Protein AF-A0A016W9B8-F1 (afdb_monomer_lite)

Foldseek 3Di:
DVVVVVVVVVVVVVVVVCVVVVVVVVVVVVVVVVVVVPDDDDDDDDDDDDDDDDDDDDDDDDDDDDDDDDDDDDDDDDDDDDCPDPVVVVVLVVLVVVLVVVLVVLVVVLVVLVVLLVVLVVVLVVLVVVLVVVCVVCVVPVPPCVVSVVSVVVSVVSVVVSVVSVVVSVVSVVVSVVSVPPPSPDDPPDCPPPDDDPDDDDDDDDDDDDDDDDDDDDDDDDDD

Radius of gyration: 35.25 Å; chains: 1; bounding box: 94×75×81 Å

Secondary structure (DSSP, 8-state):
-HHHHHHHHHHHHHHHHHHHHHHHHHHHHHHHHHHTTS-----------------------------------------------HHHHHHHHHHHHHHHHHHHHHHHHHHHHHHHHHHHHHHHHHHHHHHHHHHHHHTT-TT--HHHHHHHHHHHHHHHHHHHHHHHHHHHHHHHHHHHHS--S-----------PPP-------------------------

Organism: NCBI:txid53326

Sequence (224 aa):
MTTMQNDITTRLVTIEQTIPEMMAILKDIRTKMDEDKSSDSSSTKTDASVEKPIPTTKSAPDDQHVPEESGDRHDPVPERAGREGPKDKIVRTDLLREEIREDRRIRNAMAEVSKEITKIKHEIFSLSHKIEMERKKTAHRPHIHGRSDQLKEQKFGLLEREEHLKRKERDLKLELYEWTKKPTHRSGFSPSGSRHPPGSRNRSPGKHFRSPATEGREYRDRCQ

pLDDT: mean 71.92, std 22.04, range [34.56, 98.62]

Structure (mmCIF, N/CA/C/O backbone):
data_AF-A0A016W9B8-F1
#
_entry.id   AF-A0A016W9B8-F1
#
loop_
_atom_site.group_PDB
_atom_site.id
_atom_site.type_symbol
_atom_site.label_atom_id
_atom_site.label_alt_id
_atom_site.label_comp_id
_atom_site.label_asym_id
_atom_site.label_entity_id
_atom_site.label_seq_id
_atom_site.pdbx_PDB_ins_code
_atom_site.Cartn_x
_atom_site.Cartn_y
_atom_site.Cartn_z
_atom_site.occupancy
_atom_site.B_iso_or_equiv
_atom_site.auth_seq_id
_atom_site.auth_comp_id
_atom_site.auth_asym_id
_atom_site.auth_atom_id
_atom_site.pdbx_PDB_model_num
ATOM 1 N N . MET A 1 1 ? 20.153 35.925 26.172 1.00 58.22 1 MET A N 1
ATOM 2 C CA . MET A 1 1 ? 18.734 35.531 26.350 1.00 58.22 1 MET A CA 1
ATOM 3 C C . MET A 1 1 ? 17.774 36.245 25.392 1.00 58.22 1 MET A C 1
ATOM 5 O O . MET A 1 1 ? 16.690 35.730 25.177 1.00 58.22 1 MET A O 1
ATOM 9 N N . THR A 1 2 ? 18.152 37.367 24.772 1.00 70.12 2 THR A N 1
ATOM 10 C CA . THR A 1 2 ? 17.298 38.152 23.855 1.00 70.12 2 THR A CA 1
ATOM 11 C C . THR A 1 2 ? 17.083 37.520 22.472 1.00 70.12 2 THR A C 1
ATOM 13 O O . THR A 1 2 ? 16.054 37.747 21.850 1.00 70.12 2 THR A O 1
ATOM 16 N N . THR A 1 3 ? 18.004 36.679 21.997 1.00 76.88 3 THR A N 1
ATOM 17 C CA . THR A 1 3 ? 17.918 36.040 20.669 1.00 76.88 3 THR A CA 1
ATOM 18 C C . THR A 1 3 ? 16.765 35.040 20.561 1.00 76.88 3 THR A C 1
ATOM 20 O O . THR A 1 3 ? 16.026 35.052 19.587 1.00 76.88 3 THR A O 1
ATOM 23 N N . MET A 1 4 ? 16.539 34.241 21.606 1.00 74.62 4 MET A N 1
ATOM 24 C CA . MET A 1 4 ? 15.459 33.249 21.637 1.00 74.62 4 MET A CA 1
ATOM 25 C C . MET A 1 4 ? 14.067 33.896 21.674 1.00 74.62 4 MET A C 1
ATOM 27 O O . MET A 1 4 ? 13.133 33.387 21.064 1.00 74.62 4 MET A O 1
ATOM 31 N N . GLN A 1 5 ? 13.922 35.033 22.361 1.00 77.56 5 GLN A N 1
ATOM 32 C CA . GLN A 1 5 ? 12.660 35.779 22.385 1.00 77.56 5 GLN A CA 1
ATOM 33 C C . GLN A 1 5 ? 12.332 36.389 21.019 1.00 77.56 5 GLN A C 1
ATOM 35 O O . GLN A 1 5 ? 11.174 36.350 20.601 1.00 77.56 5 GLN A O 1
ATOM 40 N N . ASN A 1 6 ? 13.341 36.886 20.301 1.00 82.19 6 ASN A N 1
ATOM 41 C CA . ASN A 1 6 ? 13.158 37.410 18.950 1.00 82.19 6 ASN A CA 1
ATOM 42 C C . ASN A 1 6 ? 12.722 36.301 17.983 1.00 82.19 6 ASN A C 1
ATOM 44 O O . ASN A 1 6 ? 11.724 36.476 17.291 1.00 82.19 6 ASN A O 1
ATOM 48 N N . ASP A 1 7 ? 13.368 35.132 18.022 1.00 88.25 7 ASP A N 1
ATOM 49 C CA . ASP A 1 7 ? 12.996 33.988 17.179 1.00 88.25 7 ASP A CA 1
ATOM 50 C C . ASP A 1 7 ? 11.562 33.503 17.448 1.00 88.25 7 ASP A C 1
ATOM 52 O O . ASP A 1 7 ? 10.818 33.198 16.514 1.00 88.25 7 ASP A O 1
ATOM 56 N N . ILE A 1 8 ? 11.141 33.454 18.718 1.00 87.56 8 ILE A N 1
ATOM 57 C CA . ILE A 1 8 ? 9.765 33.084 19.087 1.00 87.56 8 ILE A CA 1
ATOM 58 C C . ILE A 1 8 ? 8.770 34.110 18.539 1.00 87.56 8 ILE A C 1
ATOM 60 O O . ILE A 1 8 ? 7.754 33.730 17.958 1.00 87.56 8 ILE A O 1
ATOM 64 N N . THR A 1 9 ? 9.072 35.399 18.682 1.00 87.62 9 THR A N 1
ATOM 65 C CA . THR A 1 9 ? 8.184 36.479 18.234 1.00 87.62 9 THR A CA 1
ATOM 66 C C . THR A 1 9 ? 8.048 36.481 16.713 1.00 87.62 9 THR A C 1
ATOM 68 O O . THR A 1 9 ? 6.936 36.543 16.197 1.00 87.62 9 THR A O 1
ATOM 71 N N . THR A 1 10 ? 9.154 36.320 15.981 1.00 89.69 10 THR A N 1
ATOM 72 C CA . THR A 1 10 ? 9.134 36.216 14.518 1.00 89.69 10 THR A CA 1
ATOM 73 C C . THR A 1 10 ? 8.305 35.020 14.058 1.00 89.69 10 THR A C 1
ATOM 75 O O . THR A 1 10 ? 7.459 35.173 13.182 1.00 89.69 10 THR A O 1
ATOM 78 N N . ARG A 1 11 ? 8.470 33.847 14.686 1.00 91.38 11 ARG A N 1
ATOM 79 C CA . ARG A 1 11 ? 7.680 32.654 14.343 1.00 91.38 11 ARG A CA 1
ATOM 80 C C . ARG A 1 11 ? 6.188 32.840 14.610 1.00 91.38 11 ARG A C 1
ATOM 82 O O . ARG A 1 11 ? 5.389 32.376 13.803 1.00 91.38 11 ARG A O 1
ATOM 89 N N . LEU A 1 12 ? 5.810 33.512 15.698 1.00 90.69 12 LEU A N 1
ATOM 90 C CA . LEU A 1 12 ? 4.404 33.804 15.997 1.00 90.69 12 LEU A CA 1
ATOM 91 C C . LEU A 1 12 ? 3.787 34.737 14.952 1.00 90.69 12 LEU A C 1
ATOM 93 O O . LEU A 1 12 ? 2.726 34.421 14.425 1.00 90.69 12 LEU A O 1
ATOM 97 N N . VAL A 1 13 ? 4.488 35.806 14.568 1.00 91.94 13 VAL A N 1
ATOM 98 C CA . VAL A 1 13 ? 4.024 36.726 13.516 1.00 91.94 13 VAL A CA 1
ATOM 99 C C . VAL A 1 13 ? 3.862 36.003 12.174 1.00 91.94 13 VAL A C 1
ATOM 101 O O . VAL A 1 13 ? 2.871 36.203 11.478 1.00 91.94 13 VAL A O 1
ATOM 104 N N . THR A 1 14 ? 4.790 35.111 11.813 1.00 91.44 14 THR A N 1
ATOM 105 C CA . THR A 1 14 ? 4.669 34.303 10.587 1.00 91.44 14 THR A CA 1
ATOM 106 C C . THR A 1 14 ? 3.469 33.351 10.635 1.00 91.44 14 THR A C 1
ATOM 108 O O . THR A 1 14 ? 2.776 33.172 9.635 1.00 91.44 14 THR A O 1
ATOM 111 N N . ILE A 1 15 ? 3.181 32.751 11.793 1.00 90.12 15 ILE A N 1
ATOM 112 C CA . ILE A 1 15 ? 1.996 31.899 11.966 1.00 90.12 15 ILE A CA 1
ATOM 113 C C . ILE A 1 15 ? 0.714 32.733 11.824 1.00 90.12 15 ILE A C 1
ATOM 115 O O . ILE A 1 15 ? -0.192 32.343 11.094 1.00 90.12 15 ILE A O 1
ATOM 119 N N . GLU A 1 16 ? 0.650 33.911 12.444 1.00 89.88 16 GLU A N 1
ATOM 120 C CA . GLU A 1 16 ? -0.506 34.810 12.332 1.00 89.88 16 GLU A CA 1
ATOM 121 C C . GLU A 1 16 ? -0.759 35.271 10.890 1.00 89.88 16 GLU A C 1
ATOM 123 O O . GLU A 1 16 ? -1.912 35.385 10.478 1.00 89.88 16 GLU A O 1
ATOM 128 N N . GLN A 1 17 ? 0.297 35.470 10.097 1.00 91.00 17 GLN A N 1
ATOM 129 C CA . GLN A 1 17 ? 0.189 35.845 8.682 1.00 91.00 17 GLN A CA 1
ATOM 130 C C . GLN A 1 17 ? -0.237 34.687 7.768 1.00 91.00 17 GLN A C 1
ATOM 132 O O . GLN A 1 17 ? -0.901 34.925 6.762 1.00 91.00 17 GLN A O 1
ATOM 137 N N . THR A 1 18 ? 0.095 33.440 8.113 1.00 93.06 18 THR A N 1
ATOM 138 C CA . THR A 1 18 ? -0.223 32.259 7.283 1.00 93.06 18 THR A CA 1
ATOM 139 C C . THR A 1 18 ? -1.631 31.707 7.526 1.00 93.06 18 THR A C 1
ATOM 141 O O . THR A 1 18 ? -2.215 31.085 6.636 1.00 93.06 18 THR A O 1
ATOM 144 N N . ILE A 1 19 ? -2.234 31.974 8.691 1.00 93.12 19 ILE A N 1
ATOM 145 C CA . ILE A 1 19 ? -3.606 31.542 9.012 1.00 93.12 19 ILE A CA 1
ATOM 146 C C . ILE A 1 19 ? -4.653 32.087 8.011 1.00 93.12 19 ILE A C 1
ATOM 148 O O . ILE A 1 19 ? -5.461 31.290 7.524 1.00 93.12 19 ILE A O 1
ATOM 152 N N . PRO A 1 20 ? -4.672 33.386 7.647 1.00 93.75 20 PRO A N 1
ATOM 153 C CA . PRO A 1 20 ? -5.607 33.914 6.651 1.00 93.75 20 PRO A CA 1
ATOM 154 C C . PRO A 1 20 ? -5.485 33.250 5.275 1.00 93.75 20 PRO A C 1
ATOM 156 O O . PRO A 1 20 ? -6.504 32.964 4.645 1.00 93.75 20 PRO A O 1
ATOM 159 N N . GLU A 1 21 ? -4.260 32.961 4.826 1.00 92.12 21 GLU A N 1
ATOM 160 C CA . GLU A 1 21 ? -4.007 32.284 3.548 1.00 92.12 21 GLU A CA 1
ATOM 161 C C . GLU A 1 21 ? -4.571 30.860 3.557 1.00 92.12 21 GLU A C 1
ATOM 163 O O . GLU A 1 21 ? -5.299 30.466 2.644 1.00 92.12 21 GLU A O 1
ATOM 168 N N . MET A 1 22 ? -4.327 30.109 4.637 1.00 90.94 22 MET A N 1
ATOM 169 C CA . MET A 1 22 ? -4.902 28.774 4.817 1.00 90.94 22 MET A CA 1
ATOM 170 C C . MET A 1 22 ? -6.435 28.807 4.831 1.00 90.94 22 MET A C 1
ATOM 172 O O . MET A 1 22 ? -7.078 27.965 4.204 1.00 90.94 22 MET A O 1
ATOM 176 N N . MET A 1 23 ? -7.036 29.794 5.500 1.00 94.38 23 MET A N 1
ATOM 177 C CA . MET A 1 23 ? -8.493 29.955 5.539 1.00 94.38 23 MET A CA 1
ATOM 178 C C . MET A 1 23 ? -9.083 30.279 4.160 1.00 94.38 23 MET A C 1
ATOM 180 O O . MET A 1 23 ? -10.164 29.784 3.832 1.00 94.38 23 MET A O 1
ATOM 184 N N . ALA A 1 24 ? -8.382 31.060 3.334 1.00 93.75 24 ALA A N 1
ATOM 185 C CA . ALA A 1 24 ? -8.794 31.343 1.961 1.00 93.75 24 ALA A CA 1
ATOM 186 C C . ALA A 1 24 ? -8.763 30.080 1.082 1.00 93.75 24 ALA A C 1
ATOM 188 O O . ALA A 1 24 ? -9.734 29.807 0.376 1.00 93.75 24 ALA A O 1
ATOM 189 N N . ILE A 1 25 ? -7.705 29.268 1.189 1.00 95.00 25 ILE A N 1
ATOM 190 C CA . ILE A 1 25 ? -7.581 27.991 0.465 1.00 95.00 25 ILE A CA 1
ATOM 191 C C . ILE A 1 25 ? -8.700 27.024 0.870 1.00 95.00 25 ILE A C 1
ATOM 193 O O . ILE A 1 25 ? -9.352 26.430 0.013 1.00 95.00 25 ILE A O 1
ATOM 197 N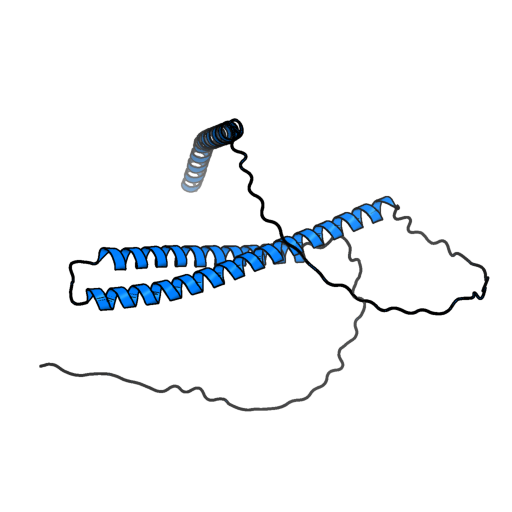 N . LEU A 1 26 ? -8.974 26.887 2.171 1.00 93.75 26 LEU A N 1
ATOM 198 C CA . LEU A 1 26 ? -10.052 26.022 2.663 1.00 93.75 26 LEU A CA 1
ATOM 199 C C . LEU A 1 26 ? -11.432 26.473 2.168 1.00 93.75 26 LEU A C 1
ATOM 201 O O . LEU A 1 26 ? -12.291 25.636 1.883 1.00 93.75 26 LEU A O 1
ATOM 205 N N . LYS A 1 27 ? -11.648 27.787 2.040 1.00 94.06 27 LYS A N 1
ATOM 206 C CA . LYS A 1 27 ? -12.885 28.342 1.486 1.00 94.06 27 LYS A CA 1
ATOM 207 C C . LYS A 1 27 ? -13.039 28.011 -0.003 1.00 94.06 27 LYS A C 1
ATOM 209 O O . LYS A 1 27 ? -14.131 27.613 -0.391 1.00 94.06 27 LYS A O 1
ATOM 214 N N . ASP A 1 28 ? -11.967 28.109 -0.790 1.00 93.25 28 ASP A N 1
ATOM 215 C CA . ASP A 1 28 ? -11.958 27.771 -2.225 1.00 93.25 28 ASP A CA 1
ATOM 216 C C . ASP A 1 28 ? -12.190 26.270 -2.484 1.00 93.25 28 ASP A C 1
ATOM 218 O O . ASP A 1 28 ? -12.949 25.878 -3.370 1.00 93.25 28 ASP A O 1
ATOM 222 N N . ILE A 1 29 ? -11.596 25.400 -1.659 1.00 93.25 29 ILE A N 1
ATOM 223 C CA . ILE A 1 29 ? -11.846 23.951 -1.733 1.00 93.25 29 ILE A CA 1
ATOM 224 C C . ILE A 1 29 ? -13.323 23.653 -1.456 1.00 93.25 29 ILE A C 1
ATOM 226 O O . ILE A 1 29 ? -13.943 22.866 -2.170 1.00 93.25 29 ILE A O 1
ATOM 230 N N . ARG A 1 30 ? -13.905 24.296 -0.437 1.00 91.00 30 ARG A N 1
ATOM 231 C CA . ARG A 1 30 ? -15.312 24.097 -0.081 1.00 91.00 30 ARG A CA 1
ATOM 232 C C . ARG A 1 30 ? -16.253 24.525 -1.205 1.00 91.00 30 ARG A C 1
ATOM 234 O O . ARG A 1 30 ? -17.185 23.788 -1.499 1.00 91.00 30 ARG A O 1
ATOM 241 N N . THR A 1 31 ? -16.003 25.668 -1.843 1.00 89.69 31 THR A N 1
ATOM 242 C CA . THR A 1 31 ? -16.841 26.137 -2.957 1.00 89.69 31 THR A CA 1
ATOM 243 C C . THR A 1 31 ? -16.783 25.187 -4.150 1.00 89.69 31 THR A C 1
ATOM 245 O O . THR A 1 31 ? -17.830 24.842 -4.684 1.00 89.69 31 THR A O 1
ATOM 248 N N . LYS A 1 32 ? -15.601 24.661 -4.494 1.00 87.75 32 LYS A N 1
ATOM 249 C CA . LYS A 1 32 ? -15.456 23.660 -5.568 1.00 87.75 32 LYS A CA 1
ATOM 250 C C . LYS A 1 32 ? -16.209 22.361 -5.268 1.00 87.75 32 LYS A C 1
ATOM 252 O O . LYS A 1 32 ? -16.872 21.810 -6.137 1.00 87.75 32 LYS A O 1
ATOM 257 N N . MET A 1 33 ? -16.174 21.901 -4.015 1.00 83.81 33 MET A N 1
ATOM 258 C CA . MET A 1 33 ? -16.919 20.707 -3.596 1.00 83.81 33 MET A CA 1
ATOM 259 C C . MET A 1 33 ? -18.445 20.879 -3.633 1.00 83.81 33 MET A C 1
ATOM 261 O O . MET A 1 33 ? -19.161 19.884 -3.762 1.00 83.81 33 MET A O 1
ATOM 265 N N . ASP A 1 34 ? -18.948 22.103 -3.463 1.00 78.56 34 ASP A N 1
ATOM 266 C CA . ASP A 1 34 ? -20.381 22.398 -3.539 1.00 78.56 34 ASP A CA 1
ATOM 267 C C . ASP A 1 34 ? -20.847 22.570 -5.002 1.00 78.56 34 ASP A C 1
ATOM 269 O O . ASP A 1 34 ? -21.971 22.189 -5.330 1.00 78.56 34 ASP A O 1
ATOM 273 N N . GLU A 1 35 ? -19.977 23.044 -5.903 1.00 74.50 35 GLU A N 1
ATOM 274 C CA . GLU A 1 35 ? -20.244 23.126 -7.350 1.00 74.50 35 GLU A CA 1
ATOM 275 C C . GLU A 1 35 ? -20.382 21.736 -7.998 1.00 74.50 35 GLU A C 1
ATOM 277 O O . GLU A 1 35 ? -21.348 21.495 -8.733 1.00 74.50 35 GLU A O 1
ATOM 282 N N . ASP A 1 36 ? -19.509 20.788 -7.637 1.00 65.75 36 ASP A N 1
ATOM 283 C CA . ASP A 1 36 ? -19.516 19.409 -8.156 1.00 65.75 36 ASP A CA 1
ATOM 284 C C . ASP A 1 36 ? -20.762 18.599 -7.743 1.00 65.75 36 ASP A C 1
ATOM 286 O O . ASP A 1 36 ? -21.095 17.594 -8.370 1.00 65.75 36 ASP A O 1
ATOM 290 N N . LYS A 1 37 ? -21.496 19.036 -6.709 1.00 62.09 37 LYS A N 1
ATOM 291 C CA . LYS A 1 37 ? -22.747 18.394 -6.264 1.00 62.09 37 LYS A CA 1
ATOM 292 C C . LYS A 1 37 ? -23.999 18.895 -6.989 1.00 62.09 37 LYS A C 1
ATOM 294 O O . LYS A 1 37 ? -25.067 18.328 -6.771 1.00 62.09 37 LYS A O 1
ATOM 299 N N . SER A 1 38 ? -23.902 19.937 -7.822 1.00 53.97 38 SER A N 1
ATOM 300 C CA . SER A 1 38 ? -25.066 20.513 -8.521 1.00 53.97 38 SER A CA 1
ATOM 301 C C . SER A 1 38 ? -25.240 20.053 -9.977 1.00 53.97 38 SER A C 1
ATOM 303 O O . SER A 1 38 ? -26.241 20.396 -10.602 1.00 53.97 38 SER A O 1
ATOM 305 N N . SER A 1 39 ? -24.325 19.235 -10.515 1.00 53.91 39 SER A N 1
ATOM 306 C CA . SER A 1 39 ? -24.444 18.635 -11.856 1.00 53.91 39 SER A CA 1
ATOM 307 C C . SER A 1 39 ? -24.769 17.142 -11.794 1.00 53.91 39 SER A C 1
ATOM 309 O O . SER A 1 39 ? -23.951 16.299 -12.151 1.00 53.91 39 SER A O 1
ATOM 311 N N . ASP A 1 40 ? -25.994 16.814 -11.378 1.00 49.47 40 ASP A N 1
ATOM 312 C CA . ASP A 1 40 ? -26.596 15.503 -11.638 1.00 49.47 40 ASP A CA 1
ATOM 313 C C . ASP A 1 40 ? -27.498 15.629 -12.876 1.00 49.47 40 ASP A C 1
ATOM 315 O O . ASP A 1 40 ? -28.568 16.241 -12.847 1.00 49.47 40 ASP A O 1
ATOM 319 N N . SER A 1 41 ? -27.035 15.123 -14.019 1.00 43.88 41 SER A N 1
ATOM 320 C CA . SER A 1 41 ? -27.809 15.079 -15.264 1.00 43.88 41 SER A CA 1
ATOM 321 C C . SER A 1 41 ? -27.434 13.869 -16.117 1.00 43.88 41 SER A C 1
ATOM 323 O O . SER A 1 41 ? -26.547 13.917 -16.961 1.00 43.88 41 SER A O 1
ATOM 325 N N . SER A 1 42 ? -28.243 12.823 -15.956 1.00 43.78 42 SER A N 1
ATOM 326 C CA . SER A 1 42 ? -28.585 11.809 -16.960 1.00 43.78 42 SER A CA 1
ATOM 327 C C . SER A 1 42 ? -27.520 10.781 -17.371 1.00 43.78 42 SER A C 1
ATOM 329 O O . SER A 1 42 ? -26.529 11.081 -18.025 1.00 43.78 42 SER A O 1
ATOM 331 N N . SER A 1 43 ? -27.822 9.508 -17.101 1.00 39.84 43 SER A N 1
ATOM 332 C CA . SER A 1 43 ? -27.943 8.476 -18.144 1.00 39.84 43 SER A CA 1
ATOM 333 C C . SER A 1 43 ? -28.254 7.125 -17.495 1.00 39.84 43 SER A C 1
ATOM 335 O O . SER A 1 43 ? -27.364 6.359 -17.126 1.00 39.84 43 SER A O 1
ATOM 337 N N . THR A 1 44 ? -29.541 6.808 -17.398 1.00 42.97 44 THR A N 1
ATOM 338 C CA . THR A 1 44 ? -30.043 5.450 -17.196 1.00 42.97 44 THR A CA 1
ATOM 339 C C . THR A 1 44 ? -29.907 4.663 -18.501 1.00 42.97 44 THR A C 1
ATOM 341 O O . THR A 1 44 ? -30.512 5.019 -19.509 1.00 42.97 44 THR A O 1
ATOM 344 N N . LYS A 1 45 ? -29.154 3.557 -18.491 1.00 43.28 45 LYS A N 1
ATOM 345 C CA . LYS A 1 45 ? -29.335 2.471 -19.463 1.00 43.28 45 LYS A CA 1
ATOM 346 C C . LYS A 1 45 ? -29.251 1.108 -18.782 1.00 43.28 45 LYS A C 1
ATOM 348 O O . LYS A 1 45 ? -28.246 0.728 -18.196 1.00 43.28 45 LYS A O 1
ATOM 353 N N . THR A 1 46 ? -30.389 0.441 -18.882 1.00 41.34 46 THR A N 1
ATOM 354 C CA . THR A 1 46 ? -30.713 -0.969 -18.693 1.00 41.34 46 THR A CA 1
ATOM 355 C C . THR A 1 46 ? -29.856 -1.895 -19.554 1.00 41.34 46 THR A C 1
ATOM 357 O O . THR A 1 46 ? -29.659 -1.583 -20.725 1.00 41.34 46 THR A O 1
ATOM 360 N N . ASP A 1 47 ? -29.503 -3.077 -19.040 1.00 37.78 47 ASP A N 1
ATOM 361 C CA . ASP A 1 47 ? -29.777 -4.314 -19.781 1.00 37.78 47 ASP A CA 1
ATOM 362 C C . ASP A 1 47 ? -29.869 -5.536 -18.853 1.00 37.78 47 ASP A C 1
ATOM 364 O O . ASP A 1 47 ? -29.201 -5.617 -17.820 1.00 37.78 47 ASP A O 1
ATOM 368 N N . ALA A 1 48 ? -30.758 -6.453 -19.217 1.00 42.66 48 ALA A N 1
ATOM 369 C CA . ALA A 1 48 ? -31.150 -7.643 -18.480 1.00 42.66 48 ALA A CA 1
ATOM 370 C C . ALA A 1 48 ? -30.455 -8.889 -19.048 1.00 42.66 48 ALA A C 1
ATOM 372 O O . ALA A 1 48 ? -30.256 -8.992 -20.252 1.00 42.66 48 ALA A O 1
ATOM 373 N N . SER A 1 49 ? -30.182 -9.895 -18.210 1.00 41.91 49 SER A N 1
ATOM 374 C CA . SER A 1 49 ? -30.107 -11.278 -18.696 1.00 41.91 49 SER A CA 1
ATOM 375 C C . SER A 1 49 ? -30.519 -12.277 -17.619 1.00 41.91 49 SER A C 1
ATOM 377 O O . SER A 1 49 ? -30.032 -12.266 -16.489 1.00 41.91 49 SER A O 1
ATOM 379 N N . VAL A 1 50 ? -31.468 -13.113 -18.021 1.00 43.00 50 VAL A N 1
ATOM 380 C CA . VAL A 1 50 ? -32.191 -14.162 -17.301 1.00 43.00 50 VAL A CA 1
ATOM 381 C C . VAL A 1 50 ? -31.423 -15.486 -17.433 1.00 43.00 50 VAL A C 1
ATOM 383 O O . VAL A 1 50 ? -30.901 -15.754 -18.505 1.00 43.00 50 VAL A O 1
ATOM 386 N N . GLU A 1 51 ? -31.338 -16.294 -16.367 1.00 34.56 51 GLU A N 1
ATOM 387 C CA . GLU A 1 51 ? -31.821 -17.695 -16.314 1.00 34.56 51 GLU A CA 1
ATOM 388 C C . GLU A 1 51 ? -31.384 -18.429 -15.025 1.00 34.56 51 GLU A C 1
ATOM 390 O O . GLU A 1 51 ? -30.226 -18.452 -14.614 1.00 34.56 51 GLU A O 1
ATOM 395 N N . LYS A 1 52 ? -32.392 -19.019 -14.376 1.00 47.47 52 LYS A N 1
ATOM 396 C CA . LYS A 1 52 ? -32.387 -20.028 -13.295 1.00 47.47 52 LYS A CA 1
ATOM 397 C C . LYS A 1 52 ? -32.432 -21.424 -13.973 1.00 47.47 52 LYS A C 1
ATOM 399 O O . LYS A 1 52 ? -32.855 -21.445 -15.127 1.00 47.47 52 LYS A O 1
ATOM 404 N N . PRO A 1 53 ? -32.143 -22.584 -13.323 1.00 46.19 53 PRO A N 1
ATOM 405 C CA . PRO A 1 53 ? -32.914 -23.032 -12.152 1.00 46.19 53 PRO A CA 1
ATOM 406 C C . PRO A 1 53 ? -32.220 -23.953 -11.118 1.00 46.19 53 PRO A C 1
ATOM 408 O O . PRO A 1 53 ? -31.128 -24.479 -11.291 1.00 46.19 53 PRO A O 1
ATOM 411 N N . ILE A 1 54 ? -32.951 -24.117 -10.011 1.00 45.22 54 ILE A N 1
ATOM 412 C CA . ILE A 1 54 ? -32.765 -25.024 -8.863 1.00 45.22 54 ILE A CA 1
ATOM 413 C C . ILE A 1 54 ? -33.237 -26.446 -9.242 1.00 45.22 54 ILE A C 1
ATOM 415 O O . ILE A 1 54 ? -34.102 -26.572 -10.112 1.00 45.22 54 ILE A O 1
ATOM 419 N N . PRO A 1 55 ? -32.809 -27.497 -8.513 1.00 48.00 55 PRO A N 1
ATOM 420 C CA . PRO A 1 55 ? -33.829 -28.379 -7.940 1.00 48.00 55 PRO A CA 1
ATOM 421 C C . PRO A 1 55 ? -33.623 -28.745 -6.456 1.00 48.00 55 PRO A C 1
ATOM 423 O O . PRO A 1 55 ? -32.520 -28.894 -5.937 1.00 48.00 55 PRO A O 1
ATOM 426 N N . THR A 1 56 ? -34.781 -28.861 -5.813 1.00 40.53 56 THR A N 1
ATOM 427 C CA . THR A 1 56 ? -35.152 -29.202 -4.433 1.00 40.53 56 THR A CA 1
ATOM 428 C C . THR A 1 56 ? -35.094 -30.714 -4.172 1.00 40.53 56 THR A C 1
ATOM 430 O O . THR A 1 56 ? -35.432 -31.446 -5.089 1.00 40.53 56 THR A O 1
ATOM 433 N N . THR A 1 57 ? -34.841 -31.166 -2.928 1.00 35.53 57 THR A N 1
ATOM 434 C CA . THR A 1 57 ? -35.625 -32.210 -2.192 1.00 35.53 57 THR A CA 1
ATOM 435 C C . THR A 1 57 ? -34.994 -32.504 -0.816 1.00 35.53 57 THR A C 1
ATOM 437 O O . THR A 1 57 ? -33.808 -32.789 -0.750 1.00 35.53 57 THR A O 1
ATOM 440 N N . LYS A 1 58 ? -35.685 -32.202 0.300 1.00 41.34 58 LYS A N 1
ATOM 441 C CA . LYS A 1 58 ? -36.560 -33.059 1.151 1.00 41.34 58 LYS A CA 1
ATOM 442 C C . LYS A 1 58 ? -35.808 -33.987 2.125 1.00 41.34 58 LYS A C 1
ATOM 444 O O . LYS A 1 58 ? -35.218 -34.949 1.662 1.00 41.34 58 LYS A O 1
ATOM 449 N N . SER A 1 59 ? -35.985 -33.765 3.438 1.00 34.88 59 SER A N 1
ATOM 450 C CA . SER A 1 59 ? -36.652 -34.710 4.371 1.00 34.88 59 SER A CA 1
ATOM 451 C C . SER A 1 59 ? -36.495 -34.293 5.850 1.00 34.88 59 SER A C 1
ATOM 453 O O . SER A 1 59 ? -35.378 -34.252 6.359 1.00 34.88 59 SER A O 1
ATOM 455 N N . ALA A 1 60 ? -37.621 -34.037 6.526 1.00 42.69 60 ALA A N 1
ATOM 456 C CA . ALA A 1 60 ? -37.833 -34.282 7.965 1.00 42.69 60 ALA A CA 1
ATOM 457 C C . ALA A 1 60 ? -38.485 -35.680 8.132 1.00 42.69 60 ALA A C 1
ATOM 459 O O . ALA A 1 60 ? -38.931 -36.225 7.113 1.00 42.69 60 ALA A O 1
ATOM 460 N N . PRO A 1 61 ? -38.482 -36.294 9.334 1.00 52.06 61 PRO A N 1
ATOM 461 C CA . PRO A 1 61 ? -39.606 -36.189 10.299 1.00 52.06 61 PRO A CA 1
ATOM 462 C C . PRO A 1 61 ? -39.130 -36.008 11.769 1.00 52.06 61 PRO A C 1
ATOM 464 O O . PRO A 1 61 ? -38.003 -36.366 12.092 1.00 52.06 61 PRO A O 1
ATOM 467 N N . ASP A 1 62 ? -39.815 -35.209 12.598 1.00 40.12 62 ASP A N 1
ATOM 468 C CA . ASP A 1 62 ? -40.882 -35.567 13.572 1.00 40.12 62 ASP A CA 1
ATOM 469 C C . ASP A 1 62 ? -40.429 -36.509 14.710 1.00 40.12 62 ASP A C 1
ATOM 471 O O . ASP A 1 62 ? -39.981 -37.621 14.440 1.00 40.12 62 ASP A O 1
ATOM 475 N N . ASP A 1 63 ? -40.554 -36.085 15.982 1.00 38.78 63 ASP A N 1
ATOM 476 C CA . ASP A 1 63 ? -41.691 -36.465 16.854 1.00 38.78 63 ASP A CA 1
ATOM 477 C C . ASP A 1 63 ? -41.439 -36.210 18.384 1.00 38.78 63 ASP A C 1
ATOM 479 O O . ASP A 1 63 ? -40.333 -36.392 18.891 1.00 38.78 63 ASP A O 1
ATOM 483 N N . GLN A 1 64 ? -42.526 -35.866 19.102 1.00 40.50 64 GLN A N 1
ATOM 484 C CA . GLN A 1 64 ? -42.837 -36.042 20.554 1.00 40.50 64 GLN A CA 1
ATOM 485 C C . GLN A 1 64 ? -42.515 -34.976 21.645 1.00 40.50 64 GLN A C 1
ATOM 487 O O . GLN A 1 64 ? -41.475 -34.963 22.294 1.00 40.50 64 GLN A O 1
ATOM 492 N N . HIS A 1 65 ? -43.515 -34.110 21.875 1.00 35.69 65 HIS A N 1
ATOM 493 C CA . HIS A 1 65 ? -44.368 -33.924 23.080 1.00 35.69 65 HIS A CA 1
ATOM 494 C C . HIS A 1 65 ? -43.843 -34.028 24.555 1.00 35.69 65 HIS A C 1
ATOM 496 O O . HIS A 1 65 ? -43.417 -35.078 25.021 1.00 35.69 65 HIS A O 1
ATOM 502 N N . VAL A 1 66 ? -44.060 -32.906 25.277 1.00 43.84 66 VAL A N 1
ATOM 503 C CA . VAL A 1 66 ? -44.213 -32.525 26.728 1.00 43.84 66 VAL A CA 1
ATOM 504 C C . VAL A 1 66 ? -44.849 -33.576 27.695 1.00 43.84 66 VAL A C 1
ATOM 506 O O . VAL A 1 66 ? -45.540 -34.451 27.168 1.00 43.84 66 VAL A O 1
ATOM 509 N N . PRO A 1 67 ? -44.762 -33.491 29.066 1.00 50.97 67 PRO A N 1
ATOM 510 C CA . PRO A 1 67 ? -45.219 -32.353 29.910 1.00 50.97 67 PRO A CA 1
ATOM 511 C C . PRO A 1 67 ? -44.450 -32.030 31.230 1.00 50.97 67 PRO A C 1
ATOM 513 O O . PRO A 1 67 ? -43.460 -32.654 31.593 1.00 50.97 67 PRO A O 1
ATOM 516 N N . GLU A 1 68 ? -44.963 -30.980 31.884 1.00 47.31 68 GLU A N 1
ATOM 517 C CA . GLU A 1 68 ? -44.614 -30.257 33.121 1.00 47.31 68 GLU A CA 1
ATOM 518 C C . GLU A 1 68 ? -44.365 -31.082 34.399 1.00 47.31 68 GLU A C 1
ATOM 520 O O . GLU A 1 68 ? -45.030 -32.086 34.641 1.00 47.31 68 GLU A O 1
ATOM 525 N N . GLU A 1 69 ? -43.550 -30.534 35.314 1.00 41.44 69 GLU A N 1
ATOM 526 C CA . GLU A 1 69 ? -43.758 -30.732 36.755 1.00 41.44 69 GLU A CA 1
ATOM 527 C C . GLU A 1 69 ? -43.461 -29.444 37.546 1.00 41.44 69 GLU A C 1
ATOM 529 O O . GLU A 1 69 ? -42.404 -28.820 37.449 1.00 41.44 69 GLU A O 1
ATOM 534 N N . SER A 1 70 ? -44.475 -29.043 38.305 1.00 44.97 70 SER A N 1
ATOM 535 C CA . SER A 1 70 ? -44.576 -27.920 39.229 1.00 44.97 70 SER A CA 1
ATOM 536 C C . SER A 1 70 ? -43.705 -28.080 40.479 1.00 44.97 70 SER A C 1
ATOM 538 O O . SER A 1 70 ? -43.714 -29.133 41.111 1.00 44.97 70 SER A O 1
ATOM 540 N N . GLY A 1 71 ? -43.067 -26.994 40.918 1.00 38.31 71 GLY A N 1
ATOM 541 C CA . GLY A 1 71 ? -42.346 -26.927 42.190 1.00 38.31 71 GLY A CA 1
ATOM 542 C C . GLY A 1 71 ? -42.368 -25.523 42.782 1.00 38.31 71 GLY A C 1
ATOM 543 O O . GLY A 1 71 ? -41.376 -24.804 42.724 1.00 38.31 71 GLY A O 1
ATOM 544 N N . ASP A 1 72 ? -43.522 -25.146 43.324 1.00 45.94 72 ASP A N 1
ATOM 545 C CA . ASP A 1 72 ? -43.728 -23.989 44.196 1.00 45.94 72 ASP A CA 1
ATOM 546 C C . ASP A 1 72 ? -42.875 -24.115 45.473 1.00 45.94 72 ASP A C 1
ATOM 548 O O . ASP A 1 72 ? -42.898 -25.169 46.117 1.00 45.94 72 ASP A O 1
ATOM 552 N N . ARG A 1 73 ? -42.119 -23.062 45.824 1.00 45.97 73 ARG A N 1
ATOM 553 C CA . ARG A 1 73 ? -41.608 -22.778 47.181 1.00 45.97 73 ARG A CA 1
ATOM 554 C C . ARG A 1 73 ? -40.925 -21.406 47.244 1.00 45.97 73 ARG A C 1
ATOM 556 O O . ARG A 1 73 ? -39.749 -21.261 46.934 1.00 45.97 73 ARG A O 1
ATOM 563 N N . HIS A 1 74 ? -41.725 -20.433 47.674 1.00 41.03 74 HIS A N 1
ATOM 564 C CA . HIS A 1 74 ? -41.420 -19.299 48.556 1.00 41.03 74 HIS A CA 1
ATOM 565 C C . HIS A 1 74 ? -39.989 -18.720 48.609 1.00 41.03 74 HIS A C 1
ATOM 567 O O . HIS A 1 74 ? -39.052 -19.333 49.122 1.00 41.03 74 HIS A O 1
ATOM 573 N N . ASP A 1 75 ? -39.921 -17.437 48.238 1.00 40.47 75 ASP A N 1
ATOM 574 C CA . ASP A 1 75 ? -38.959 -16.427 48.699 1.00 40.47 75 ASP A CA 1
ATOM 575 C C . ASP A 1 75 ? -38.669 -16.505 50.216 1.00 40.47 75 ASP A C 1
ATOM 577 O O . ASP A 1 75 ? -39.546 -16.837 51.021 1.00 40.47 75 ASP A O 1
ATOM 581 N N . PRO A 1 76 ? -37.470 -16.063 50.635 1.00 50.12 76 PRO A N 1
ATOM 582 C CA . PRO A 1 76 ? -37.420 -14.702 51.155 1.00 50.12 76 PRO A CA 1
ATOM 583 C C . PRO A 1 76 ? -36.295 -13.862 50.544 1.00 50.12 76 PRO A C 1
ATOM 585 O O . PRO A 1 76 ? -35.120 -14.226 50.523 1.00 50.12 76 PRO A O 1
ATOM 588 N N . VAL A 1 77 ? -36.695 -12.661 50.140 1.00 49.28 77 VAL A N 1
ATOM 589 C CA . VAL A 1 77 ? -35.859 -11.483 49.916 1.00 49.28 77 VAL A CA 1
ATOM 590 C C . VAL A 1 77 ? -34.969 -11.205 51.138 1.00 49.28 77 VAL A C 1
ATOM 592 O O . VAL A 1 77 ? -35.476 -11.132 52.259 1.00 49.28 77 VAL A O 1
ATOM 595 N N . PRO A 1 78 ? -33.681 -10.880 50.927 1.00 46.44 78 PRO A N 1
ATOM 596 C CA . PRO A 1 78 ? -33.028 -9.865 51.728 1.00 46.44 78 PRO A CA 1
ATOM 597 C C . PRO A 1 78 ? -32.669 -8.676 50.839 1.00 46.44 78 PRO A C 1
ATOM 599 O O . PRO A 1 78 ? -31.755 -8.689 50.013 1.00 46.44 78 PRO A O 1
ATOM 602 N N . GLU A 1 79 ? -33.437 -7.623 51.060 1.00 50.66 79 GLU A N 1
ATOM 603 C CA . GLU A 1 79 ? -33.217 -6.260 50.633 1.00 50.66 79 GLU A CA 1
ATOM 604 C C . GLU A 1 79 ? -31.850 -5.787 51.150 1.00 50.66 79 GLU A C 1
ATOM 606 O O . GLU A 1 79 ? -31.661 -5.620 52.353 1.00 50.66 79 GLU A O 1
ATOM 611 N N . ARG A 1 80 ? -30.878 -5.565 50.257 1.00 43.72 80 ARG A N 1
ATOM 612 C CA . ARG A 1 80 ? -29.702 -4.731 50.548 1.00 43.72 80 ARG A CA 1
ATOM 613 C C . ARG A 1 80 ? -29.234 -3.9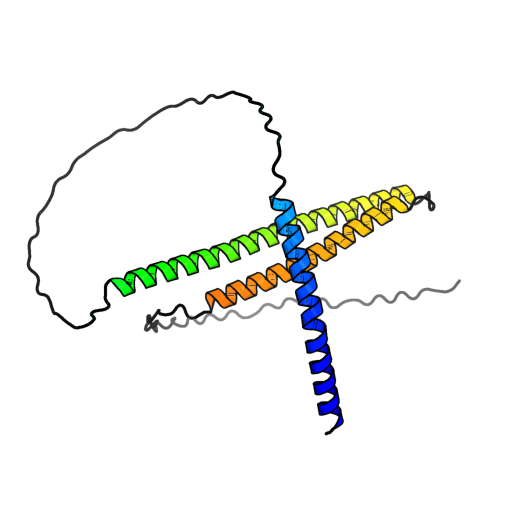73 49.307 1.00 43.72 80 ARG A C 1
ATOM 615 O O . ARG A 1 80 ? -28.559 -4.505 48.436 1.00 43.72 80 ARG A O 1
ATOM 622 N N . ALA A 1 81 ? -29.642 -2.705 49.288 1.00 48.62 81 ALA A N 1
ATOM 623 C CA . ALA A 1 81 ? -28.899 -1.525 48.851 1.00 48.62 81 ALA A CA 1
ATOM 624 C C . ALA A 1 81 ? -27.965 -1.671 47.633 1.00 48.62 81 ALA A C 1
ATOM 626 O O . ALA A 1 81 ? -26.808 -2.063 47.741 1.00 48.62 81 ALA A O 1
ATOM 627 N N . GLY A 1 82 ? -28.455 -1.198 46.487 1.00 42.94 82 GLY A N 1
ATOM 628 C CA . GLY A 1 82 ? -27.651 -0.964 45.290 1.00 42.94 82 GLY A CA 1
ATOM 629 C C . GLY A 1 82 ? -28.526 -0.548 44.118 1.00 42.94 82 GLY A C 1
ATOM 630 O O . GLY A 1 82 ? -28.569 -1.229 43.099 1.00 42.94 82 GLY A O 1
ATOM 631 N N . ARG A 1 83 ? -29.309 0.523 44.287 1.00 47.22 83 ARG A N 1
ATOM 632 C CA . ARG A 1 83 ? -30.224 1.047 43.265 1.00 47.22 83 ARG A CA 1
ATOM 633 C C . ARG A 1 83 ? -29.413 1.741 42.154 1.00 47.22 83 ARG A C 1
ATOM 635 O O . ARG A 1 83 ? -29.465 2.956 42.027 1.00 47.22 83 ARG A O 1
ATOM 642 N N . GLU A 1 84 ? -28.649 0.985 41.361 1.00 48.44 84 GLU A N 1
ATOM 643 C CA . GLU A 1 84 ? -28.219 1.454 40.037 1.00 48.44 84 GLU A CA 1
ATOM 644 C C . GLU A 1 84 ? -29.474 1.486 39.159 1.00 48.44 84 GLU A C 1
ATOM 646 O O . GLU A 1 84 ? -30.098 0.452 38.894 1.00 48.44 84 GLU A O 1
ATOM 651 N N . GLY A 1 85 ? -29.911 2.690 38.789 1.00 43.41 85 GLY A N 1
ATOM 652 C CA . GLY A 1 85 ? -31.143 2.888 38.040 1.00 43.41 85 GLY A CA 1
ATOM 653 C C . GLY A 1 85 ? -31.112 2.150 36.692 1.00 43.41 85 GLY A C 1
ATOM 654 O O . GLY A 1 85 ? -30.053 2.013 36.080 1.00 43.41 85 GLY A O 1
ATOM 655 N N . PRO A 1 86 ? -32.268 1.710 36.162 1.00 54.72 86 PRO A N 1
ATOM 656 C CA . PRO A 1 86 ? -32.351 1.017 34.870 1.00 54.72 86 PRO A CA 1
ATOM 657 C C . PRO A 1 86 ? -31.786 1.830 33.689 1.00 54.72 86 PRO A C 1
ATOM 659 O O . PRO A 1 86 ? -31.443 1.256 32.660 1.00 54.72 86 PRO A O 1
ATOM 662 N N . LYS A 1 87 ? -31.623 3.149 33.848 1.00 50.84 87 LYS A N 1
ATOM 663 C CA . LYS A 1 87 ? -31.019 4.040 32.849 1.00 50.84 87 LYS A CA 1
ATOM 664 C C . LYS A 1 87 ? -29.502 3.843 32.705 1.00 50.84 87 LYS A C 1
ATOM 666 O O . LYS A 1 87 ? -28.995 3.926 31.592 1.00 50.84 87 LYS A O 1
ATOM 671 N N . ASP A 1 88 ? -28.796 3.480 33.777 1.00 51.38 88 ASP A N 1
ATOM 672 C CA . ASP A 1 88 ? -27.334 3.307 33.749 1.00 51.38 88 ASP A CA 1
ATOM 673 C C . ASP A 1 88 ? -26.910 1.998 33.068 1.00 51.38 88 ASP A C 1
ATOM 675 O O . ASP A 1 88 ? -25.828 1.910 32.484 1.00 51.38 88 ASP A O 1
ATOM 679 N N . LYS A 1 89 ? -27.776 0.975 33.094 1.00 58.62 89 LYS A N 1
ATOM 680 C CA . LYS A 1 89 ? -27.535 -0.303 32.406 1.00 58.62 89 LYS A CA 1
ATOM 681 C C . LYS A 1 89 ? -27.619 -0.158 30.883 1.00 58.62 89 LYS A C 1
ATOM 683 O O . LYS A 1 89 ? -26.781 -0.730 30.194 1.00 58.62 89 LYS A O 1
ATOM 688 N N . ILE A 1 90 ? -28.571 0.635 30.383 1.00 59.59 90 ILE A N 1
ATOM 689 C CA . ILE A 1 90 ? -28.783 0.868 28.942 1.00 59.59 90 ILE A CA 1
ATOM 690 C C . ILE A 1 90 ? -27.593 1.632 28.340 1.00 59.59 90 ILE A C 1
ATOM 692 O O . ILE A 1 90 ? -27.002 1.193 27.355 1.00 59.59 90 ILE A O 1
ATOM 696 N N . VAL A 1 91 ? -27.154 2.711 28.996 1.00 61.47 91 VAL A N 1
ATOM 697 C CA . VAL A 1 91 ? -26.000 3.508 28.538 1.00 61.47 91 VAL A CA 1
ATOM 698 C C . VAL A 1 91 ? -24.719 2.667 28.512 1.00 61.47 91 VAL A C 1
ATOM 700 O O . VAL A 1 91 ? -23.912 2.769 27.591 1.00 61.47 91 VAL A O 1
ATOM 703 N N . ARG A 1 92 ? -24.539 1.773 29.489 1.00 62.00 92 ARG A N 1
ATOM 704 C CA . ARG A 1 92 ? -23.365 0.896 29.556 1.00 62.00 92 ARG A CA 1
ATOM 705 C C . ARG A 1 92 ? -23.345 -0.161 28.448 1.00 62.00 92 ARG A C 1
ATOM 707 O O . ARG A 1 92 ? -22.268 -0.468 27.944 1.00 62.00 92 ARG A O 1
ATOM 714 N N . THR A 1 93 ? -24.500 -0.700 28.053 1.00 66.38 93 THR A N 1
ATOM 715 C CA . THR A 1 93 ? -24.587 -1.644 26.928 1.00 66.38 93 THR A CA 1
ATOM 716 C C . THR A 1 93 ? -24.333 -0.977 25.580 1.00 66.38 93 THR A C 1
ATOM 718 O O . THR A 1 93 ? -23.694 -1.587 24.725 1.00 66.38 93 THR A O 1
ATOM 721 N N . ASP A 1 94 ? -24.758 0.275 25.401 1.00 66.75 94 ASP A N 1
ATOM 722 C CA . ASP A 1 94 ? -24.529 1.019 24.157 1.00 66.75 94 ASP A CA 1
ATOM 723 C C . ASP A 1 94 ? -23.052 1.401 23.980 1.00 66.75 94 ASP A C 1
ATOM 725 O O . ASP A 1 94 ? -22.509 1.255 22.885 1.00 66.75 94 ASP A O 1
ATOM 729 N N . LEU A 1 95 ? -22.368 1.781 25.067 1.00 67.88 95 LEU A N 1
ATOM 730 C CA . LEU A 1 95 ? -20.927 2.065 25.056 1.00 67.88 95 LEU A CA 1
ATOM 731 C C . LEU A 1 95 ? -20.084 0.824 24.722 1.00 67.88 95 LEU A C 1
ATOM 733 O O . LEU A 1 95 ? -19.204 0.895 23.867 1.00 67.88 95 LEU A O 1
ATOM 737 N N . LEU A 1 96 ? -20.391 -0.326 25.331 1.00 74.94 96 LEU A N 1
ATOM 738 C CA . LEU A 1 96 ? -19.737 -1.607 25.018 1.00 74.94 96 LEU A CA 1
ATOM 739 C C . LEU A 1 96 ? -19.958 -2.024 23.558 1.00 74.94 96 LEU A C 1
ATOM 741 O O . LEU A 1 96 ? -19.073 -2.583 22.911 1.00 74.94 96 LEU A O 1
ATOM 745 N N . ARG A 1 97 ? -21.150 -1.752 23.018 1.00 73.50 97 ARG A N 1
ATOM 746 C CA . ARG A 1 97 ? -21.471 -2.063 21.625 1.00 73.50 97 ARG A CA 1
ATOM 747 C C . ARG A 1 97 ? -2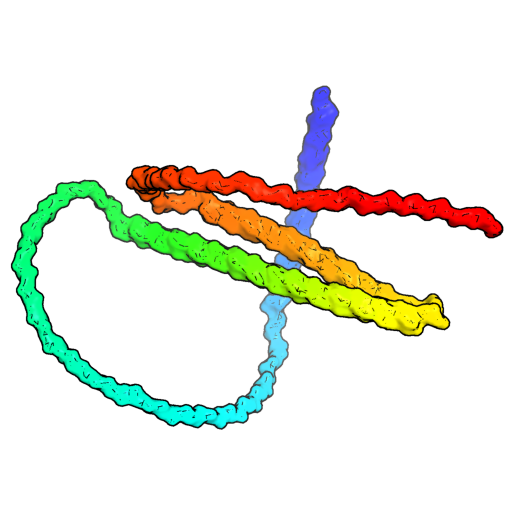0.676 -1.196 20.654 1.00 73.50 97 ARG A C 1
ATOM 749 O O . ARG A 1 97 ? -20.275 -1.702 19.608 1.00 73.50 97 ARG A O 1
ATOM 756 N N . GLU A 1 98 ? -20.453 0.073 20.984 1.00 75.62 98 GLU A N 1
ATOM 757 C CA . GLU A 1 98 ? -19.653 0.977 20.156 1.00 75.62 98 GLU A CA 1
ATOM 758 C C . GLU A 1 98 ? -18.158 0.639 20.210 1.00 75.62 98 GLU A C 1
ATOM 760 O O . GLU A 1 98 ? -17.510 0.592 19.169 1.00 75.62 98 GLU A O 1
ATOM 765 N N . GLU A 1 99 ? -17.634 0.266 21.378 1.00 75.69 99 GLU A N 1
ATOM 766 C CA . GLU A 1 99 ? -16.248 -0.200 21.536 1.00 75.69 99 GLU A CA 1
ATOM 767 C C . GLU A 1 99 ? -15.955 -1.442 20.673 1.00 75.69 99 GLU A C 1
ATOM 769 O O . GLU A 1 99 ? -14.969 -1.483 19.937 1.00 75.69 99 GLU A O 1
ATOM 774 N N . ILE A 1 100 ? -16.863 -2.427 20.671 1.00 81.38 100 ILE A N 1
ATOM 775 C CA . ILE A 1 100 ? -16.744 -3.630 19.828 1.00 81.38 100 ILE A CA 1
ATOM 776 C C . ILE A 1 100 ? -16.809 -3.284 18.331 1.00 81.38 100 ILE A C 1
ATOM 778 O O . ILE A 1 100 ? -16.162 -3.942 17.509 1.00 81.38 100 ILE A O 1
ATOM 782 N N . ARG A 1 101 ? -17.609 -2.282 17.945 1.00 85.00 101 ARG A N 1
ATOM 783 C CA . ARG A 1 101 ? -17.690 -1.837 16.546 1.00 85.00 101 ARG A CA 1
ATOM 784 C C . ARG A 1 101 ? -16.386 -1.194 16.103 1.00 85.00 101 ARG A C 1
ATOM 786 O O . ARG A 1 101 ? -15.934 -1.504 15.003 1.00 85.00 101 ARG A O 1
ATOM 793 N N . GLU A 1 102 ? -15.792 -0.351 16.938 1.00 88.12 102 GLU A N 1
ATOM 794 C CA . GLU A 1 102 ? -14.575 0.377 16.590 1.00 88.12 102 GLU A CA 1
ATOM 795 C C . GLU A 1 102 ? -13.353 -0.546 16.514 1.00 88.12 102 GLU A C 1
ATOM 797 O O . GLU A 1 102 ? -12.651 -0.556 15.504 1.00 88.12 102 GLU A O 1
ATOM 802 N N . ASP A 1 103 ? -13.181 -1.446 17.486 1.00 89.19 103 ASP A N 1
ATOM 803 C CA . ASP A 1 103 ? -12.156 -2.499 17.428 1.00 89.19 103 ASP A CA 1
ATOM 804 C C . ASP A 1 103 ? -12.285 -3.347 16.147 1.00 89.19 103 ASP A C 1
ATOM 806 O O . ASP A 1 103 ? -11.301 -3.599 15.443 1.00 89.19 103 ASP A O 1
ATOM 810 N N . ARG A 1 104 ? -13.518 -3.727 15.774 1.00 92.75 104 ARG A N 1
ATOM 811 C CA . ARG A 1 104 ? -13.774 -4.456 14.524 1.00 92.75 104 ARG A CA 1
ATOM 812 C C . ARG A 1 104 ? -13.425 -3.621 13.289 1.00 92.75 104 ARG A C 1
ATOM 814 O O . ARG A 1 104 ? -12.862 -4.174 12.344 1.00 92.75 104 ARG A O 1
ATOM 821 N N . ARG A 1 105 ? -13.755 -2.325 13.263 1.00 95.00 105 ARG A N 1
ATOM 822 C CA . ARG A 1 105 ? -13.426 -1.426 12.142 1.00 95.00 105 ARG A CA 1
ATOM 823 C C . ARG A 1 105 ? -11.919 -1.341 11.931 1.00 95.00 105 ARG A C 1
ATOM 825 O O . ARG A 1 105 ? -11.468 -1.549 10.806 1.00 95.00 105 ARG A O 1
ATOM 832 N N . ILE A 1 106 ? -11.149 -1.138 12.998 1.00 94.12 106 ILE A N 1
ATOM 833 C CA . ILE A 1 106 ? -9.686 -1.021 12.925 1.00 94.12 106 ILE A CA 1
ATOM 834 C C . ILE A 1 106 ? -9.064 -2.326 12.423 1.00 94.12 106 ILE A C 1
ATOM 836 O O . ILE A 1 106 ? -8.243 -2.314 11.504 1.00 94.12 106 ILE A O 1
ATOM 840 N N . ARG A 1 107 ? -9.504 -3.479 12.944 1.00 95.25 107 ARG A N 1
ATOM 841 C CA . ARG A 1 107 ? -9.025 -4.790 12.471 1.00 95.25 107 ARG A CA 1
ATOM 842 C C . ARG A 1 107 ? -9.361 -5.044 11.002 1.00 95.25 107 ARG A C 1
ATOM 844 O O . ARG A 1 107 ? -8.527 -5.584 10.276 1.00 95.25 107 ARG A O 1
ATOM 851 N N . ASN A 1 108 ? -10.549 -4.642 10.552 1.00 97.44 108 ASN A N 1
ATOM 852 C CA . ASN A 1 108 ? -10.928 -4.748 9.144 1.00 97.44 108 ASN A CA 1
ATOM 853 C C . ASN A 1 108 ? -10.040 -3.862 8.261 1.00 97.44 108 ASN A C 1
ATOM 855 O O . ASN A 1 108 ? -9.522 -4.344 7.255 1.00 97.44 108 ASN A O 1
ATOM 859 N N . ALA A 1 109 ? -9.796 -2.612 8.666 1.00 97.56 109 ALA A N 1
ATOM 860 C CA . ALA A 1 109 ? -8.901 -1.704 7.953 1.00 97.56 109 ALA A CA 1
ATOM 861 C C . ALA A 1 109 ? -7.469 -2.259 7.870 1.00 97.56 109 ALA A C 1
ATOM 863 O O . ALA A 1 109 ? -6.852 -2.223 6.805 1.00 97.56 109 ALA A O 1
ATOM 864 N N . MET A 1 110 ? -6.952 -2.847 8.956 1.00 97.69 110 MET A N 1
ATOM 865 C CA . MET A 1 110 ? -5.657 -3.534 8.941 1.00 97.69 110 MET A CA 1
ATOM 866 C C . MET A 1 110 ? -5.638 -4.685 7.933 1.00 97.69 110 MET A C 1
ATOM 868 O O . MET A 1 110 ? -4.692 -4.802 7.158 1.00 97.69 110 MET A O 1
ATOM 872 N N . ALA A 1 111 ? -6.685 -5.515 7.906 1.00 98.00 111 ALA A N 1
ATOM 873 C CA . ALA A 1 111 ? -6.776 -6.633 6.973 1.00 98.00 111 ALA A CA 1
ATOM 874 C C . ALA A 1 111 ? -6.793 -6.169 5.506 1.00 98.00 111 ALA A C 1
ATOM 876 O O . ALA A 1 111 ? -6.193 -6.824 4.652 1.00 98.00 111 ALA A O 1
ATOM 877 N N . GLU A 1 112 ? -7.447 -5.046 5.198 1.00 98.44 112 GLU A N 1
ATOM 878 C CA . GLU A 1 112 ? -7.404 -4.445 3.861 1.00 98.44 112 GLU A CA 1
ATOM 879 C C . GLU A 1 112 ? -6.005 -3.947 3.497 1.00 98.44 112 GLU A C 1
ATOM 881 O O . GLU A 1 112 ? -5.496 -4.292 2.429 1.00 98.44 112 GLU A O 1
ATOM 886 N N . VAL A 1 113 ? -5.338 -3.236 4.410 1.00 98.38 113 VAL A N 1
ATOM 887 C CA . VAL A 1 113 ? -3.955 -2.775 4.215 1.00 98.38 113 VAL A CA 1
ATOM 888 C C . VAL A 1 113 ? -3.013 -3.955 3.960 1.00 98.38 113 VAL A C 1
ATOM 890 O O . VAL A 1 113 ? -2.228 -3.925 3.011 1.00 98.38 113 VAL A O 1
ATOM 893 N N . SER A 1 114 ? -3.109 -5.039 4.736 1.00 98.12 114 SER A N 1
ATOM 894 C CA . SER A 1 114 ? -2.260 -6.222 4.539 1.00 98.12 114 SER A CA 1
ATOM 895 C C . SER A 1 114 ? -2.525 -6.927 3.196 1.00 98.12 114 SER A C 1
ATOM 897 O O . SER A 1 114 ? -1.581 -7.395 2.546 1.00 98.12 114 SER A O 1
ATOM 899 N N . LYS A 1 115 ? -3.785 -6.982 2.735 1.00 98.56 115 LYS A N 1
ATOM 900 C CA . LYS A 1 115 ? -4.130 -7.492 1.392 1.00 98.56 115 LYS A CA 1
ATOM 901 C C . LYS A 1 115 ? -3.496 -6.634 0.300 1.00 98.56 115 LYS A C 1
ATOM 903 O O . LYS A 1 115 ? -2.912 -7.172 -0.641 1.00 98.56 115 LYS A O 1
ATOM 908 N N . GLU A 1 116 ? -3.572 -5.315 0.437 1.00 98.31 116 GLU A N 1
ATOM 909 C CA . GLU A 1 116 ? -3.022 -4.376 -0.537 1.00 98.31 116 GLU A CA 1
ATOM 910 C C . GLU A 1 116 ? -1.491 -4.448 -0.612 1.00 98.31 116 GLU A C 1
ATOM 912 O O . GLU A 1 116 ? -0.935 -4.537 -1.706 1.00 98.31 116 GLU A O 1
ATOM 917 N N . ILE A 1 117 ? -0.806 -4.532 0.535 1.00 98.38 117 ILE A N 1
ATOM 918 C CA . ILE A 1 117 ? 0.647 -4.764 0.594 1.00 98.38 117 ILE A CA 1
ATOM 919 C C . ILE A 1 117 ? 1.015 -6.049 -0.156 1.00 98.38 117 ILE A C 1
ATOM 921 O O . ILE A 1 117 ? 1.971 -6.068 -0.931 1.00 98.38 117 ILE A O 1
ATOM 925 N N . THR A 1 118 ? 0.257 -7.128 0.050 1.00 98.56 118 THR A N 1
ATOM 926 C CA . THR A 1 118 ? 0.507 -8.413 -0.621 1.00 98.56 118 THR A CA 1
ATOM 927 C C . THR A 1 118 ? 0.356 -8.284 -2.137 1.00 98.56 118 THR A C 1
ATOM 929 O O . THR A 1 118 ? 1.229 -8.725 -2.884 1.00 98.56 118 THR A O 1
ATOM 932 N N . LYS A 1 119 ? -0.701 -7.607 -2.601 1.00 98.62 119 LYS A N 1
ATOM 933 C CA . LYS A 1 119 ? -0.918 -7.318 -4.024 1.00 98.62 119 LYS A CA 1
ATOM 934 C C . LYS A 1 119 ? 0.254 -6.535 -4.626 1.00 98.62 119 LYS A C 1
ATOM 936 O O . LYS A 1 119 ? 0.819 -6.960 -5.631 1.00 98.62 119 LYS A O 1
ATOM 941 N N . ILE A 1 120 ? 0.674 -5.451 -3.974 1.00 98.44 120 ILE A N 1
ATOM 942 C CA . ILE A 1 120 ? 1.786 -4.607 -4.432 1.00 98.44 120 ILE A CA 1
ATOM 943 C C . ILE A 1 120 ? 3.094 -5.399 -4.508 1.00 98.44 120 ILE A C 1
ATOM 945 O O . ILE A 1 120 ? 3.824 -5.282 -5.490 1.00 98.44 120 ILE A O 1
ATOM 949 N N . LYS A 1 121 ? 3.379 -6.268 -3.532 1.00 98.38 121 LYS A N 1
ATOM 950 C CA . LYS A 1 121 ? 4.560 -7.147 -3.577 1.00 98.38 121 LYS A CA 1
ATOM 951 C C . LYS A 1 121 ? 4.568 -8.041 -4.819 1.00 98.38 121 LYS A C 1
ATOM 953 O O . LYS A 1 121 ? 5.606 -8.168 -5.471 1.00 98.38 121 LYS A O 1
ATOM 958 N N . HIS A 1 122 ? 3.427 -8.632 -5.175 1.00 98.62 122 HIS A N 1
ATOM 959 C CA . HIS A 1 122 ? 3.307 -9.438 -6.393 1.00 98.62 122 HIS A CA 1
ATOM 960 C C . HIS A 1 122 ? 3.486 -8.606 -7.670 1.00 98.62 122 HIS A C 1
ATOM 962 O O . HIS A 1 122 ? 4.138 -9.058 -8.617 1.00 98.62 122 HIS A O 1
ATOM 968 N N . GLU A 1 123 ? 2.959 -7.382 -7.702 1.00 98.38 123 GLU A N 1
ATOM 969 C CA . GLU A 1 123 ? 3.143 -6.462 -8.827 1.00 98.38 123 GLU A CA 1
ATOM 970 C C . GLU A 1 123 ? 4.614 -6.050 -8.990 1.00 98.38 123 GLU A C 1
ATOM 972 O O . GLU A 1 123 ? 5.152 -6.137 -10.094 1.00 98.38 123 GLU A O 1
ATOM 977 N N . ILE A 1 124 ? 5.310 -5.712 -7.898 1.00 98.50 124 ILE A N 1
ATOM 978 C CA . ILE A 1 124 ? 6.751 -5.403 -7.892 1.00 98.50 124 ILE A CA 1
ATOM 979 C C . ILE A 1 124 ? 7.571 -6.589 -8.411 1.00 98.50 124 ILE A C 1
ATOM 981 O O . ILE A 1 124 ? 8.497 -6.405 -9.211 1.00 98.50 124 ILE A O 1
ATOM 985 N N . PHE A 1 125 ? 7.243 -7.810 -7.978 1.00 98.50 125 PHE A N 1
ATOM 986 C CA . PHE A 1 125 ? 7.896 -9.024 -8.468 1.00 98.50 125 PHE A CA 1
ATOM 987 C C . PHE A 1 125 ? 7.689 -9.190 -9.981 1.00 98.50 125 PHE A C 1
ATOM 989 O O . PHE A 1 125 ? 8.648 -9.377 -10.732 1.00 98.50 125 PHE A O 1
ATOM 996 N N . SER A 1 126 ? 6.451 -9.014 -10.445 1.00 98.38 126 SER A N 1
ATOM 997 C CA . SER A 1 126 ? 6.092 -9.109 -11.862 1.00 98.38 126 SER A CA 1
ATOM 998 C C . SER A 1 126 ? 6.786 -8.042 -12.714 1.00 98.38 126 SER A C 1
ATOM 1000 O O . SER A 1 126 ? 7.300 -8.345 -13.791 1.00 98.38 126 SER A O 1
ATOM 1002 N N . LEU A 1 127 ? 6.854 -6.794 -12.238 1.00 97.88 127 LEU A N 1
ATOM 1003 C CA . LEU A 1 127 ? 7.585 -5.714 -12.906 1.00 97.88 127 LEU A CA 1
ATOM 1004 C C . LEU A 1 127 ? 9.083 -5.993 -12.952 1.00 97.88 127 LEU A C 1
ATOM 1006 O O . LEU A 1 127 ? 9.706 -5.759 -13.980 1.00 97.88 127 LEU A O 1
ATOM 1010 N N . SER A 1 128 ? 9.660 -6.549 -11.885 1.00 97.81 128 SER A N 1
ATOM 1011 C CA . SER A 1 128 ? 11.078 -6.924 -11.865 1.00 97.81 128 SER A CA 1
ATOM 1012 C C . SER A 1 128 ? 11.400 -7.944 -12.957 1.00 97.81 128 SER A C 1
ATOM 1014 O O . SER A 1 128 ? 12.384 -7.783 -13.675 1.00 97.81 128 SER A O 1
ATOM 1016 N N . HIS A 1 129 ? 10.529 -8.939 -13.147 1.00 97.94 129 HIS A N 1
ATOM 1017 C CA . HIS A 1 129 ? 10.662 -9.888 -14.249 1.00 97.94 129 HIS A CA 1
ATOM 1018 C C . HIS A 1 129 ? 10.520 -9.211 -15.624 1.00 97.94 129 HIS A C 1
ATOM 1020 O O . HIS A 1 129 ? 11.334 -9.450 -16.513 1.00 97.94 129 HIS A O 1
ATOM 1026 N N . LYS A 1 130 ? 9.537 -8.317 -15.804 1.00 96.69 130 LYS A N 1
ATOM 1027 C CA . LYS A 1 130 ? 9.349 -7.564 -17.061 1.00 96.69 130 LYS A CA 1
ATOM 1028 C C . LYS A 1 130 ? 10.550 -6.676 -17.401 1.00 96.69 130 LYS A C 1
ATOM 1030 O O . LYS A 1 130 ? 10.953 -6.641 -18.559 1.00 96.69 130 LYS A O 1
ATOM 1035 N N . ILE A 1 131 ? 11.130 -5.994 -16.411 1.00 95.06 131 ILE A N 1
ATOM 1036 C CA . ILE A 1 131 ? 12.347 -5.183 -16.572 1.00 95.06 131 ILE A CA 1
ATOM 1037 C C . ILE A 1 131 ? 13.500 -6.067 -17.046 1.00 95.06 131 ILE A C 1
ATOM 1039 O O . ILE A 1 131 ? 14.199 -5.701 -17.985 1.00 95.06 131 ILE A O 1
ATOM 1043 N N . GLU A 1 132 ? 13.677 -7.243 -16.441 1.00 95.12 132 GLU A N 1
ATOM 1044 C CA . GLU A 1 132 ? 14.723 -8.183 -16.849 1.00 95.12 132 GLU A CA 1
ATOM 1045 C C . GLU A 1 132 ? 14.530 -8.668 -18.293 1.00 95.12 132 GLU A C 1
ATOM 1047 O O . GLU A 1 132 ? 15.489 -8.729 -19.063 1.00 95.12 132 GLU A O 1
ATOM 1052 N N . MET A 1 133 ? 13.291 -8.969 -18.686 1.00 94.50 133 MET A N 1
ATOM 1053 C CA . MET A 1 133 ? 12.969 -9.377 -20.055 1.00 94.50 133 MET A CA 1
ATOM 1054 C C . MET A 1 133 ? 13.220 -8.255 -21.068 1.00 94.50 133 MET A C 1
ATOM 1056 O O . MET A 1 133 ? 13.803 -8.508 -22.123 1.00 94.50 133 MET A O 1
ATOM 1060 N N . GLU A 1 134 ? 12.843 -7.015 -20.749 1.00 92.25 134 GLU A N 1
ATOM 1061 C CA . GLU A 1 134 ? 13.144 -5.862 -21.605 1.00 92.25 134 GLU A CA 1
ATOM 1062 C C . GLU A 1 134 ? 14.649 -5.597 -21.684 1.00 92.25 134 GLU A C 1
ATOM 1064 O O . GLU A 1 134 ? 15.161 -5.393 -22.779 1.00 92.25 134 GLU A O 1
ATOM 1069 N N . ARG A 1 135 ? 15.387 -5.714 -20.572 1.00 90.38 135 ARG A N 1
ATOM 1070 C CA . ARG A 1 135 ? 16.852 -5.585 -20.562 1.00 90.38 135 ARG A CA 1
ATOM 1071 C C . ARG A 1 135 ? 17.515 -6.594 -21.497 1.00 90.38 135 ARG A C 1
ATOM 1073 O O . ARG A 1 135 ? 18.392 -6.225 -22.269 1.00 90.38 135 ARG A O 1
ATOM 1080 N N . LYS A 1 136 ? 17.089 -7.861 -21.461 1.00 91.19 136 LYS A N 1
ATOM 1081 C CA . LYS A 1 136 ? 17.600 -8.902 -22.371 1.00 91.19 136 LYS A CA 1
ATOM 1082 C C . LYS A 1 136 ? 17.274 -8.596 -23.831 1.00 91.19 136 LYS A C 1
ATOM 1084 O O . LYS A 1 136 ? 18.101 -8.827 -24.705 1.00 91.19 136 LYS A O 1
ATOM 1089 N N . LYS A 1 137 ? 16.086 -8.050 -24.095 1.00 88.81 137 LYS A N 1
ATOM 1090 C CA . LYS A 1 137 ? 15.633 -7.687 -25.442 1.00 88.81 137 LYS A CA 1
ATOM 1091 C C . LYS A 1 137 ? 16.407 -6.502 -26.025 1.00 88.81 137 LYS A C 1
ATOM 1093 O O . LYS A 1 137 ? 16.698 -6.492 -27.219 1.00 88.81 137 LYS A O 1
ATOM 1098 N N . THR A 1 138 ? 16.736 -5.507 -25.205 1.00 85.06 138 THR A N 1
ATOM 1099 C CA . THR A 1 138 ? 17.431 -4.285 -25.635 1.00 85.06 138 THR A CA 1
ATOM 1100 C C . THR A 1 138 ? 18.946 -4.351 -25.461 1.00 85.06 138 THR A C 1
ATOM 1102 O O . THR A 1 138 ? 19.636 -3.446 -25.923 1.00 85.06 138 THR A O 1
ATOM 1105 N N . ALA A 1 139 ? 19.489 -5.442 -24.906 1.00 79.50 139 ALA A N 1
ATOM 1106 C CA . ALA A 1 139 ? 20.927 -5.660 -24.715 1.00 79.50 139 ALA A CA 1
ATOM 1107 C C . ALA A 1 139 ? 21.771 -5.447 -25.990 1.00 79.50 139 ALA A C 1
ATOM 1109 O O . ALA A 1 139 ? 22.924 -5.038 -25.901 1.00 79.50 139 ALA A O 1
ATOM 1110 N N . HIS A 1 140 ? 21.195 -5.674 -27.177 1.00 76.31 140 HIS A N 1
ATOM 1111 C CA . HIS A 1 140 ? 21.853 -5.459 -28.475 1.00 76.31 140 HIS A CA 1
ATOM 1112 C C . HIS A 1 140 ? 21.402 -4.182 -29.211 1.00 76.31 140 HIS A C 1
ATOM 1114 O O . HIS A 1 140 ? 21.836 -3.929 -30.332 1.00 76.31 140 HIS A O 1
ATOM 1120 N N . ARG A 1 141 ? 20.516 -3.371 -28.616 1.00 72.94 141 ARG A N 1
ATOM 1121 C CA . ARG A 1 141 ? 20.008 -2.106 -29.176 1.00 72.94 141 ARG A CA 1
ATOM 1122 C C . ARG A 1 141 ? 20.010 -1.008 -28.105 1.00 72.94 141 ARG A C 1
ATOM 1124 O O . ARG A 1 141 ? 18.952 -0.678 -27.564 1.00 72.94 141 ARG A O 1
ATOM 1131 N N . PRO A 1 142 ? 21.170 -0.382 -27.843 1.00 65.06 142 PRO A N 1
ATOM 1132 C CA . PRO A 1 142 ? 21.338 0.587 -26.761 1.00 65.06 142 PRO A CA 1
ATOM 1133 C C . PRO A 1 142 ? 20.568 1.906 -26.956 1.00 65.06 142 PRO A C 1
ATOM 1135 O O . PRO A 1 142 ? 20.583 2.759 -26.078 1.00 65.06 142 PRO A O 1
ATOM 1138 N N . HIS A 1 143 ? 19.865 2.100 -28.074 1.00 61.94 143 HIS A N 1
ATOM 1139 C CA . HIS A 1 143 ? 19.137 3.340 -28.354 1.00 61.94 143 HIS A CA 1
ATOM 1140 C C . HIS A 1 143 ? 17.631 3.284 -28.009 1.00 61.94 143 HIS A C 1
ATOM 1142 O O . HIS A 1 143 ? 16.919 4.269 -28.192 1.00 61.94 143 HIS A O 1
ATOM 1148 N N . ILE A 1 144 ? 17.126 2.149 -27.500 1.00 66.25 144 ILE A N 1
ATOM 1149 C CA . ILE A 1 144 ? 15.701 1.939 -27.180 1.00 66.25 144 ILE A CA 1
ATOM 1150 C C . ILE A 1 144 ? 15.559 1.641 -25.677 1.00 66.25 144 ILE A C 1
ATOM 1152 O O . ILE A 1 144 ? 15.325 0.505 -25.280 1.00 66.25 144 ILE A O 1
ATOM 1156 N N . HIS A 1 145 ? 15.738 2.654 -24.824 1.00 69.19 145 HIS A N 1
ATOM 1157 C CA . HIS A 1 145 ? 15.682 2.490 -23.358 1.00 69.19 145 HIS A CA 1
ATOM 1158 C C . HIS A 1 145 ? 14.352 2.915 -22.708 1.00 69.19 145 HIS A C 1
ATOM 1160 O O . HIS A 1 145 ? 14.059 2.488 -21.592 1.00 69.19 145 HIS A O 1
ATOM 1166 N N . GLY A 1 146 ? 13.489 3.651 -23.419 1.00 84.56 146 GLY A N 1
ATOM 1167 C CA . GLY A 1 146 ? 12.298 4.275 -22.821 1.00 84.56 146 GLY A CA 1
ATOM 1168 C C . GLY A 1 146 ? 11.340 3.307 -22.114 1.00 84.56 146 GLY A C 1
ATOM 1169 O O . GLY A 1 146 ? 10.833 3.614 -21.041 1.00 84.56 146 GLY A O 1
ATOM 1170 N N . ARG A 1 147 ? 11.135 2.096 -22.652 1.00 90.12 147 ARG A N 1
ATOM 1171 C CA . ARG A 1 147 ? 10.233 1.104 -22.036 1.00 90.12 147 ARG A CA 1
ATOM 1172 C C . ARG A 1 147 ? 10.785 0.512 -20.737 1.00 90.12 147 ARG A C 1
ATOM 1174 O O . ARG A 1 147 ? 10.025 0.279 -19.802 1.00 90.12 147 ARG A O 1
ATOM 1181 N N . SER A 1 148 ? 12.092 0.256 -20.671 1.00 91.31 148 SER A N 1
ATOM 1182 C CA . SER A 1 148 ? 12.736 -0.237 -19.447 1.00 91.31 148 SER A CA 1
ATOM 1183 C C . SER A 1 148 ? 12.617 0.800 -18.331 1.00 91.31 148 SER A C 1
ATOM 1185 O O . SER A 1 148 ? 12.314 0.446 -17.194 1.00 91.31 148 SER A O 1
ATOM 1187 N N . ASP A 1 149 ? 12.825 2.075 -18.652 1.00 91.75 149 ASP A N 1
ATOM 1188 C CA . ASP A 1 149 ? 12.806 3.140 -17.651 1.00 91.75 149 ASP A CA 1
ATOM 1189 C C . ASP A 1 149 ? 11.387 3.431 -17.146 1.00 91.75 149 ASP A C 1
ATOM 1191 O O . ASP A 1 149 ? 11.199 3.531 -15.937 1.00 91.75 149 ASP A O 1
ATOM 1195 N N . GLN A 1 150 ? 10.372 3.375 -18.016 1.00 94.81 150 GLN A N 1
ATOM 1196 C CA . GLN A 1 150 ? 8.960 3.405 -17.601 1.00 94.81 150 GLN A CA 1
ATOM 1197 C C . GLN A 1 150 ? 8.612 2.284 -16.609 1.00 94.81 150 GLN A C 1
ATOM 1199 O O . GLN A 1 150 ? 7.930 2.509 -15.612 1.00 94.81 150 GLN A O 1
ATOM 1204 N N . LEU A 1 151 ? 9.085 1.055 -16.851 1.00 96.31 151 LEU A N 1
ATOM 1205 C CA . LEU A 1 151 ? 8.831 -0.064 -15.937 1.00 96.31 151 LEU A CA 1
ATOM 1206 C C . LEU A 1 151 ? 9.544 0.118 -14.588 1.00 96.31 151 LEU A C 1
ATOM 1208 O O . LEU A 1 151 ? 9.005 -0.280 -13.553 1.00 96.31 151 LEU A O 1
ATOM 1212 N N . LYS A 1 152 ? 10.747 0.707 -14.582 1.00 95.88 152 LYS A N 1
ATOM 1213 C CA . LYS A 1 152 ? 11.469 1.044 -13.344 1.00 95.88 152 LYS A CA 1
ATOM 1214 C C . LYS A 1 152 ? 10.742 2.128 -12.557 1.00 95.88 152 LYS A C 1
ATOM 1216 O O . LYS A 1 152 ? 10.611 1.983 -11.347 1.00 95.88 152 LYS A O 1
ATOM 1221 N N . GLU A 1 153 ? 10.248 3.160 -13.231 1.00 97.69 153 GLU A N 1
ATOM 1222 C CA . GLU A 1 153 ? 9.463 4.234 -12.621 1.00 97.69 153 GLU A CA 1
ATOM 1223 C C . GLU A 1 153 ? 8.179 3.687 -11.984 1.00 97.69 153 GLU A C 1
ATOM 1225 O O . GLU A 1 153 ? 7.934 3.909 -10.800 1.00 97.69 153 GLU A O 1
ATOM 1230 N N . GLN A 1 154 ? 7.426 2.847 -12.707 1.00 97.94 154 GLN A N 1
ATOM 1231 C CA . GLN A 1 154 ? 6.261 2.148 -12.150 1.00 97.94 154 GLN A CA 1
ATOM 1232 C C . GLN A 1 154 ? 6.624 1.313 -10.917 1.00 97.94 154 GLN A C 1
ATOM 1234 O O . GLN A 1 154 ? 5.918 1.341 -9.908 1.00 97.94 154 GLN A O 1
ATOM 1239 N N . LYS A 1 155 ? 7.740 0.576 -10.971 1.00 98.06 155 LYS A N 1
ATOM 1240 C CA . LYS A 1 155 ? 8.220 -0.215 -9.833 1.00 98.06 155 LYS A CA 1
ATOM 1241 C C . LYS A 1 155 ? 8.570 0.673 -8.637 1.00 98.06 155 LYS A C 1
ATOM 1243 O O . LYS A 1 155 ? 8.286 0.279 -7.510 1.00 98.06 155 LYS A O 1
ATOM 1248 N N . PHE A 1 156 ? 9.177 1.835 -8.868 1.00 98.44 156 PHE A N 1
ATOM 1249 C CA . PHE A 1 156 ? 9.519 2.781 -7.810 1.00 98.44 156 PHE A CA 1
ATOM 1250 C C . PHE A 1 156 ? 8.263 3.345 -7.135 1.00 98.44 156 PHE A C 1
ATOM 1252 O O . PHE A 1 156 ? 8.152 3.256 -5.916 1.00 98.44 156 PHE A O 1
ATOM 1259 N N . GLY A 1 157 ? 7.259 3.769 -7.910 1.00 98.38 157 GLY A N 1
ATOM 1260 C CA . GLY A 1 157 ? 5.978 4.220 -7.352 1.00 98.38 157 GLY A CA 1
ATOM 1261 C C . GLY A 1 157 ? 5.259 3.138 -6.533 1.00 98.38 157 GLY A C 1
ATOM 1262 O O . GLY A 1 157 ? 4.663 3.418 -5.492 1.00 98.38 157 GLY A O 1
ATOM 1263 N N . LEU A 1 158 ? 5.358 1.867 -6.940 1.00 98.50 158 LEU A N 1
ATOM 1264 C CA . LEU A 1 158 ? 4.839 0.755 -6.137 1.00 98.50 158 LEU A CA 1
ATOM 1265 C C . LEU A 1 158 ? 5.611 0.542 -4.826 1.00 98.50 158 LEU A C 1
ATOM 1267 O O . LEU A 1 158 ? 4.992 0.193 -3.823 1.00 98.50 158 LEU A O 1
ATOM 1271 N N . LEU A 1 159 ? 6.931 0.751 -4.808 1.00 98.38 159 LEU A N 1
ATOM 1272 C CA . LEU A 1 159 ? 7.736 0.667 -3.583 1.00 98.38 159 LEU A CA 1
ATOM 1273 C C . LEU A 1 159 ? 7.359 1.770 -2.588 1.00 98.38 159 LEU A C 1
ATOM 1275 O O . LEU A 1 159 ? 7.176 1.482 -1.407 1.00 98.38 159 LEU A O 1
ATOM 1279 N N . GLU A 1 160 ? 7.170 3.002 -3.062 1.00 98.50 160 GLU A N 1
ATOM 1280 C CA . GLU A 1 160 ? 6.702 4.115 -2.226 1.00 98.50 160 GLU A CA 1
ATOM 1281 C C . GLU A 1 160 ? 5.317 3.830 -1.632 1.00 98.50 160 GLU A C 1
ATOM 1283 O O . GLU A 1 160 ? 5.091 4.026 -0.434 1.00 98.50 160 GLU A O 1
ATOM 1288 N N . ARG A 1 161 ? 4.392 3.295 -2.442 1.00 98.00 161 ARG A 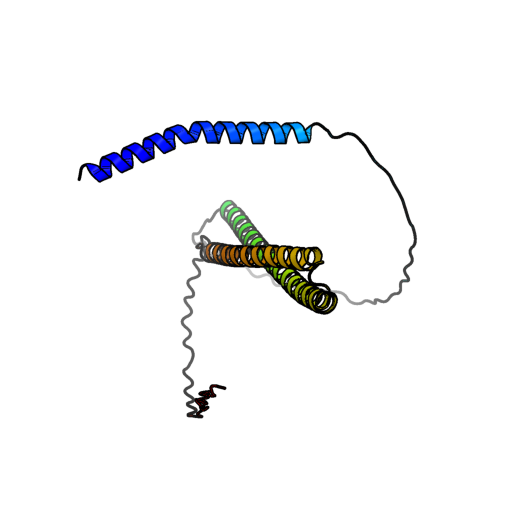N 1
ATOM 1289 C CA . ARG A 1 161 ? 3.061 2.888 -1.969 1.00 98.00 161 ARG A CA 1
ATOM 1290 C C . ARG A 1 161 ? 3.136 1.755 -0.945 1.00 98.00 161 ARG A C 1
ATOM 1292 O O . ARG A 1 161 ? 2.422 1.802 0.056 1.00 98.00 161 ARG A O 1
ATOM 1299 N N . GLU A 1 162 ? 3.992 0.753 -1.159 1.00 98.25 162 GLU A N 1
ATOM 1300 C CA . GLU A 1 162 ? 4.219 -0.325 -0.185 1.00 98.25 162 GLU A CA 1
ATOM 1301 C C . GLU A 1 162 ? 4.699 0.246 1.155 1.00 98.25 162 GLU A C 1
ATOM 1303 O O . GLU A 1 162 ? 4.209 -0.145 2.217 1.00 98.25 162 GLU A O 1
ATOM 1308 N N . GLU A 1 163 ? 5.644 1.185 1.115 1.00 98.38 163 GLU A N 1
ATOM 1309 C CA . GLU A 1 163 ? 6.166 1.832 2.311 1.00 98.38 163 GLU A CA 1
ATOM 1310 C C . GLU A 1 163 ? 5.079 2.640 3.026 1.00 98.38 163 GLU A C 1
ATOM 1312 O O . GLU A 1 163 ? 4.898 2.485 4.234 1.00 98.38 163 GLU A O 1
ATOM 1317 N N . HIS A 1 164 ? 4.305 3.437 2.288 1.00 98.44 164 HIS A N 1
ATOM 1318 C CA . HIS A 1 164 ? 3.182 4.196 2.831 1.00 98.44 164 HIS A CA 1
ATOM 1319 C C . HIS A 1 164 ? 2.172 3.288 3.551 1.00 98.44 164 HIS A C 1
ATOM 1321 O O . HIS A 1 164 ? 1.798 3.557 4.694 1.00 98.44 164 HIS A O 1
ATOM 1327 N N . LEU A 1 165 ? 1.789 2.166 2.937 1.00 98.31 165 LEU A N 1
ATOM 1328 C CA . LEU A 1 165 ? 0.878 1.199 3.550 1.00 98.31 165 LEU A CA 1
ATOM 1329 C C . LEU A 1 165 ? 1.475 0.537 4.795 1.00 98.31 165 LEU A C 1
ATOM 1331 O O . LEU A 1 165 ? 0.754 0.316 5.764 1.00 98.31 165 LEU A O 1
ATOM 1335 N N . LYS A 1 166 ? 2.786 0.267 4.825 1.00 98.25 166 LYS A N 1
ATOM 1336 C CA . LYS A 1 166 ? 3.463 -0.219 6.042 1.00 98.25 166 LYS A CA 1
ATOM 1337 C C . LYS A 1 166 ? 3.415 0.806 7.174 1.00 98.25 166 LYS A C 1
ATOM 1339 O O . LYS A 1 166 ? 3.299 0.407 8.330 1.00 98.25 166 LYS A O 1
ATOM 1344 N N . ARG A 1 167 ? 3.510 2.109 6.877 1.00 98.38 167 ARG A N 1
ATOM 1345 C CA . ARG A 1 167 ? 3.312 3.163 7.892 1.00 98.38 167 ARG A CA 1
ATOM 1346 C C . ARG A 1 167 ? 1.873 3.133 8.404 1.00 98.38 167 ARG A C 1
ATOM 1348 O O . ARG A 1 167 ? 1.682 2.952 9.599 1.00 98.38 167 ARG A O 1
ATOM 1355 N N . LYS A 1 168 ? 0.892 3.127 7.496 1.00 98.12 168 LYS A N 1
ATOM 1356 C CA . LYS A 1 168 ? -0.536 3.028 7.836 1.00 98.12 168 LYS A CA 1
ATOM 1357 C C . LYS A 1 168 ? -0.865 1.789 8.677 1.00 98.12 168 LYS A C 1
ATOM 1359 O O . LYS A 1 168 ? -1.634 1.877 9.624 1.00 98.12 168 LYS A O 1
ATOM 1364 N N . GLU A 1 169 ? -0.269 0.634 8.380 1.00 97.75 169 GLU A N 1
ATOM 1365 C CA . GLU A 1 169 ? -0.451 -0.581 9.185 1.00 97.75 169 GLU A CA 1
ATOM 1366 C C . GLU A 1 169 ? 0.086 -0.407 10.615 1.00 97.75 169 GLU A C 1
ATOM 1368 O O . GLU A 1 169 ? -0.533 -0.877 11.569 1.00 97.75 169 GLU A O 1
ATOM 1373 N N . ARG A 1 170 ? 1.233 0.266 10.783 1.00 97.88 170 ARG A N 1
ATOM 1374 C CA . ARG A 1 170 ? 1.773 0.594 12.112 1.00 97.88 170 ARG A CA 1
ATOM 1375 C C . ARG A 1 170 ? 0.872 1.573 12.857 1.00 97.88 170 ARG A C 1
ATOM 1377 O O . ARG A 1 170 ? 0.652 1.368 14.045 1.00 97.88 170 ARG A O 1
ATOM 1384 N N . ASP A 1 171 ? 0.330 2.568 12.167 1.00 97.38 171 ASP A N 1
ATOM 1385 C CA . ASP A 1 171 ? -0.566 3.560 12.765 1.00 97.38 171 ASP A CA 1
ATOM 1386 C C . ASP A 1 171 ? -1.868 2.901 13.241 1.00 97.38 171 ASP A C 1
ATOM 1388 O O . ASP A 1 171 ? -2.255 3.073 14.391 1.00 97.38 171 ASP A O 1
ATOM 1392 N N . LEU A 1 172 ? -2.467 2.025 12.428 1.00 97.06 172 LEU A N 1
ATOM 1393 C CA . LEU A 1 172 ? -3.643 1.240 12.826 1.00 97.06 172 LEU A CA 1
ATOM 1394 C C . LEU A 1 172 ? -3.353 0.296 14.006 1.00 97.06 172 LEU A C 1
ATOM 1396 O O . LEU A 1 172 ? -4.211 0.082 14.858 1.00 97.06 172 LEU A O 1
ATOM 1400 N N . LYS A 1 173 ? -2.141 -0.272 14.092 1.00 95.12 173 LYS A N 1
ATOM 1401 C CA . LYS A 1 173 ? -1.719 -1.076 15.255 1.00 95.12 173 LYS A CA 1
ATOM 1402 C C . LYS A 1 173 ? -1.631 -0.231 16.527 1.00 95.12 173 LYS A C 1
ATOM 1404 O O . LYS A 1 173 ? -2.000 -0.721 17.593 1.00 95.12 173 LYS A O 1
ATOM 1409 N N . LEU A 1 174 ? -1.137 1.003 16.423 1.00 95.50 174 LEU A N 1
ATOM 1410 C CA . LEU A 1 174 ? -1.104 1.948 17.541 1.00 95.50 174 LEU A CA 1
ATOM 1411 C C . LEU A 1 174 ? -2.520 2.361 17.946 1.00 95.50 174 LEU A C 1
ATOM 1413 O O . LEU A 1 174 ? -2.846 2.295 19.125 1.00 95.50 174 LEU A O 1
ATOM 1417 N N . GLU A 1 175 ? -3.379 2.675 16.980 1.00 93.69 175 GLU A N 1
ATOM 1418 C CA . GLU A 1 175 ? -4.783 3.017 17.216 1.00 93.69 175 GLU A CA 1
ATOM 1419 C C . GLU A 1 175 ? -5.538 1.876 17.913 1.00 93.69 175 GLU A C 1
ATOM 1421 O O . GLU A 1 175 ? -6.234 2.097 18.903 1.00 93.69 175 GLU A O 1
ATOM 1426 N N . LEU A 1 176 ? -5.338 0.631 17.466 1.00 92.81 176 LEU A N 1
ATOM 1427 C CA . LEU A 1 176 ? -5.901 -0.554 18.112 1.00 92.81 176 LEU A CA 1
ATOM 1428 C C . LEU A 1 176 ? -5.394 -0.711 19.550 1.00 92.81 176 LEU A C 1
ATOM 1430 O O . LEU A 1 176 ? -6.154 -1.052 20.456 1.00 92.81 176 LEU A O 1
ATOM 1434 N N . TYR A 1 177 ? -4.102 -0.481 19.771 1.00 90.94 177 TYR A N 1
ATOM 1435 C CA . TYR A 1 177 ? -3.507 -0.539 21.101 1.00 90.94 177 TYR A CA 1
ATOM 1436 C C . TYR A 1 177 ? -4.079 0.543 22.022 1.00 90.94 177 TYR A C 1
ATOM 1438 O O . TYR A 1 177 ? -4.412 0.253 23.166 1.00 90.94 177 TYR A O 1
ATOM 1446 N N . GLU A 1 178 ? -4.249 1.771 21.538 1.00 90.00 178 GLU A N 1
ATOM 1447 C CA . GLU A 1 178 ? -4.873 2.854 22.297 1.00 90.00 178 GLU A CA 1
ATOM 1448 C C . GLU A 1 178 ? -6.334 2.549 22.614 1.00 90.00 178 GLU A C 1
ATOM 1450 O O . GLU A 1 178 ? -6.767 2.743 23.749 1.00 90.00 178 GLU A O 1
ATOM 1455 N N . TRP A 1 179 ? -7.083 2.009 21.653 1.00 84.19 179 TRP A N 1
ATOM 1456 C CA . TRP A 1 179 ? -8.467 1.604 21.873 1.00 84.19 179 TRP A CA 1
ATOM 1457 C C . TRP A 1 179 ? -8.603 0.478 22.889 1.00 84.19 179 TRP A C 1
ATOM 1459 O O . TRP A 1 179 ? -9.445 0.562 23.773 1.00 84.19 179 TRP A O 1
ATOM 1469 N N . THR A 1 180 ? -7.740 -0.531 22.814 1.00 83.81 180 THR A N 1
ATOM 1470 C CA . THR A 1 180 ? -7.748 -1.664 23.752 1.00 83.81 180 THR A CA 1
ATOM 1471 C C . THR A 1 180 ? -7.160 -1.320 25.125 1.00 83.81 180 THR A C 1
ATOM 1473 O O . THR A 1 180 ? -7.412 -2.041 26.090 1.00 83.81 180 THR A O 1
ATOM 1476 N N . LYS A 1 181 ? -6.383 -0.231 25.243 1.00 81.12 181 LYS A N 1
ATOM 1477 C CA . LYS A 1 181 ? -5.824 0.264 26.513 1.00 81.12 181 LYS A CA 1
ATOM 1478 C C . LYS A 1 181 ? -6.617 1.371 27.182 1.00 81.12 181 LYS A C 1
ATOM 1480 O O . LYS A 1 181 ? -6.365 1.620 28.365 1.00 81.12 181 LYS A O 1
ATOM 1485 N N . LYS A 1 182 ? -7.540 2.042 26.485 1.00 67.12 182 LYS A N 1
ATOM 1486 C CA . LYS A 1 182 ? -8.496 2.932 27.149 1.00 67.12 182 LYS A CA 1
ATOM 1487 C C . LYS A 1 182 ? -9.169 2.102 28.241 1.00 67.12 182 LYS A C 1
ATOM 1489 O O . LYS A 1 182 ? -9.722 1.054 27.920 1.00 67.12 182 LYS A O 1
ATOM 1494 N N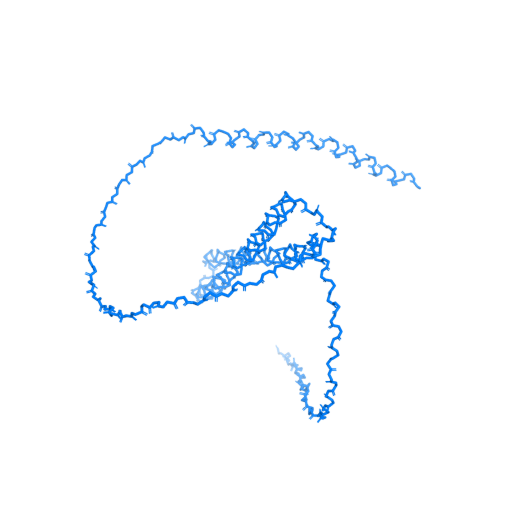 . PRO A 1 183 ? -9.077 2.499 29.525 1.00 56.75 183 PRO A N 1
ATOM 1495 C CA . PRO A 1 183 ? -9.779 1.796 30.577 1.00 56.75 183 PRO A CA 1
ATOM 1496 C C . PRO A 1 183 ? -11.251 1.919 30.227 1.00 56.75 183 PRO A C 1
ATOM 1498 O O . PRO A 1 183 ? -11.841 2.986 30.394 1.00 56.75 183 PRO A O 1
ATOM 1501 N N . THR A 1 184 ? -11.828 0.852 29.682 1.00 56.34 184 THR A N 1
ATOM 1502 C CA . THR A 1 184 ? -13.264 0.714 29.538 1.00 56.34 184 THR A CA 1
ATOM 1503 C C . THR A 1 184 ? -13.811 1.006 30.924 1.00 56.34 184 THR A C 1
ATOM 1505 O O . THR A 1 184 ? -13.566 0.244 31.868 1.00 56.34 184 THR A O 1
ATOM 1508 N N . HIS A 1 185 ? -14.422 2.180 31.108 1.00 50.97 185 HIS A N 1
ATOM 1509 C CA . HIS A 1 185 ? -14.956 2.573 32.398 1.00 50.97 185 HIS A CA 1
ATOM 1510 C C . HIS A 1 185 ? -15.866 1.432 32.849 1.00 50.97 185 HIS A C 1
ATOM 1512 O O . HIS A 1 185 ? -16.903 1.167 32.242 1.00 50.97 185 HIS A O 1
ATOM 1518 N N . ARG A 1 186 ? -15.441 0.765 33.927 1.00 46.62 186 ARG A N 1
ATOM 1519 C CA . ARG A 1 186 ? -16.065 -0.389 34.573 1.00 46.62 186 ARG A CA 1
ATOM 1520 C C . ARG A 1 186 ? -15.724 -1.784 33.999 1.00 46.62 186 ARG A C 1
ATOM 1522 O O . ARG A 1 186 ? -16.593 -2.492 33.488 1.00 46.62 186 ARG A O 1
ATOM 1529 N N . SER A 1 187 ? -14.576 -2.311 34.416 1.00 43.53 187 SER A N 1
ATOM 1530 C CA . SER A 1 187 ? -14.616 -3.586 35.139 1.00 43.53 187 SER A CA 1
ATOM 1531 C C . SER A 1 187 ? -14.006 -3.405 36.532 1.00 43.53 187 SER A C 1
ATOM 1533 O O . SER A 1 187 ? -12.814 -3.544 36.758 1.00 43.53 187 SER A O 1
ATOM 1535 N N . GLY A 1 188 ? -14.869 -3.144 37.518 1.00 43.72 188 GLY A N 1
ATOM 1536 C CA . GLY A 1 188 ? -14.589 -3.469 38.922 1.00 43.72 188 GLY A CA 1
ATOM 1537 C C . GLY A 1 188 ? -14.535 -4.985 39.165 1.00 43.72 188 GLY A C 1
ATOM 1538 O O . GLY A 1 188 ? -14.781 -5.439 40.274 1.00 43.72 188 GLY A O 1
ATOM 1539 N N . PHE A 1 189 ? -14.244 -5.778 38.128 1.00 46.56 189 PHE A N 1
ATOM 1540 C CA . PHE A 1 189 ? -13.766 -7.136 38.285 1.00 46.56 189 PHE A CA 1
ATOM 1541 C C . PHE A 1 189 ? -12.277 -7.023 38.574 1.00 46.56 189 PHE A C 1
ATOM 1543 O O . PHE A 1 189 ? -11.432 -7.128 37.690 1.00 46.56 189 PHE A O 1
ATOM 1550 N N . SER A 1 190 ? -11.949 -6.805 39.845 1.00 43.34 190 SER A N 1
ATOM 1551 C CA . SER A 1 190 ? -10.687 -7.325 40.342 1.00 43.34 190 SER A CA 1
ATOM 1552 C C . SER A 1 190 ? -10.628 -8.804 39.944 1.00 43.34 190 SER A C 1
ATOM 1554 O O . SER A 1 190 ? -11.534 -9.552 40.326 1.00 43.34 190 SER A O 1
ATOM 1556 N N . PRO A 1 191 ? -9.590 -9.283 39.240 1.00 55.34 191 PRO A N 1
ATOM 1557 C CA . PRO A 1 191 ? -9.262 -10.695 39.272 1.00 55.34 191 PRO A CA 1
ATOM 1558 C C . PRO A 1 191 ? -8.685 -10.976 40.667 1.00 55.34 191 PRO A C 1
ATOM 1560 O O . PRO A 1 191 ? -7.493 -11.212 40.841 1.00 55.34 191 PRO A O 1
ATOM 1563 N N . SER A 1 192 ? -9.535 -10.902 41.698 1.00 49.81 192 SER A N 1
ATOM 1564 C CA . SER A 1 192 ? -9.252 -11.497 42.999 1.00 49.81 192 SER A CA 1
ATOM 1565 C C . SER A 1 192 ? -9.418 -12.999 42.818 1.00 49.81 192 SER A C 1
ATOM 1567 O O . SER A 1 192 ? -10.470 -13.592 43.029 1.00 49.81 192 SER A O 1
ATOM 1569 N N . GLY A 1 193 ? -8.371 -13.578 42.256 1.00 40.75 193 GLY A N 1
ATOM 1570 C CA . GLY A 1 193 ? -8.286 -14.966 41.854 1.00 40.75 193 GLY A CA 1
ATOM 1571 C C . GLY A 1 193 ? -6.825 -15.336 41.709 1.00 40.75 193 GLY A C 1
ATOM 1572 O O . GLY A 1 193 ? -6.423 -15.893 40.695 1.00 40.75 193 GLY A O 1
ATOM 1573 N N . SER A 1 194 ? -6.033 -14.978 42.723 1.00 52.31 194 SER A N 1
ATOM 1574 C CA . SER A 1 194 ? -4.734 -15.583 42.986 1.00 52.31 194 SER A CA 1
ATOM 1575 C C . SER A 1 194 ? -4.921 -17.098 43.070 1.00 52.31 194 SER A C 1
ATOM 1577 O O . SER A 1 194 ? -5.273 -17.654 44.109 1.00 52.31 194 SER A O 1
ATOM 1579 N N . ARG A 1 195 ? -4.748 -17.778 41.940 1.00 51.59 195 ARG A N 1
ATOM 1580 C CA . ARG A 1 195 ? -4.447 -19.202 41.891 1.00 51.59 195 ARG A CA 1
ATOM 1581 C C . ARG A 1 195 ? -3.075 -19.320 41.265 1.00 51.59 195 ARG A C 1
ATOM 1583 O O . ARG A 1 195 ? -2.904 -19.252 40.053 1.00 51.59 195 ARG A O 1
ATOM 1590 N N . HIS A 1 196 ? -2.102 -19.423 42.161 1.00 52.69 196 HIS A N 1
ATOM 1591 C CA . HIS A 1 196 ? -0.747 -19.857 41.888 1.00 52.69 196 HIS A CA 1
ATOM 1592 C C . HIS A 1 196 ? -0.720 -20.986 40.844 1.00 52.69 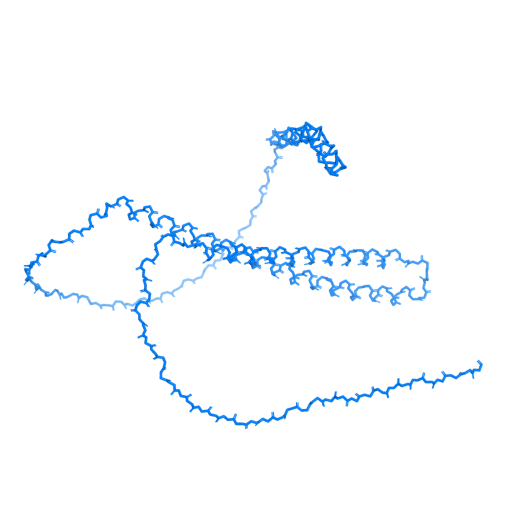196 HIS A C 1
ATOM 1594 O O . HIS A 1 196 ? -1.438 -21.974 41.017 1.00 52.69 196 HIS A O 1
ATOM 1600 N N . PRO A 1 197 ? 0.134 -20.915 39.810 1.00 63.31 197 PRO A N 1
ATOM 1601 C CA . PRO A 1 197 ? 0.528 -22.126 39.117 1.00 63.31 197 PRO A CA 1
ATOM 1602 C C . PRO A 1 197 ? 1.423 -22.937 40.071 1.00 63.31 197 PRO A C 1
ATOM 1604 O O . PRO A 1 197 ? 2.376 -22.377 40.627 1.00 63.31 197 PRO A O 1
ATOM 1607 N N . PRO A 1 198 ? 1.164 -24.238 40.297 1.00 56.19 198 PRO A N 1
ATOM 1608 C CA . PRO A 1 198 ? 2.140 -25.079 40.960 1.00 56.19 198 PRO A CA 1
ATOM 1609 C C . PRO A 1 198 ? 3.368 -25.162 40.056 1.00 56.19 198 PRO A C 1
ATOM 1611 O O . PRO A 1 198 ? 3.287 -25.521 38.879 1.00 56.19 198 PRO A O 1
ATOM 1614 N N . GLY A 1 199 ? 4.514 -24.781 40.615 1.00 52.94 199 GLY A N 1
ATOM 1615 C CA . GLY A 1 199 ? 5.796 -24.940 39.960 1.00 52.94 199 GLY A CA 1
ATOM 1616 C C . GLY A 1 199 ? 6.011 -26.398 39.573 1.00 52.94 199 GLY A C 1
ATOM 1617 O O . GLY A 1 199 ? 6.055 -27.274 40.432 1.00 52.94 199 GLY A O 1
ATOM 1618 N N . SER A 1 200 ? 6.208 -26.643 38.282 1.00 47.69 200 SER A N 1
ATOM 1619 C CA . SER A 1 200 ? 6.829 -27.868 37.803 1.00 47.69 200 SER A CA 1
ATOM 1620 C C . SER A 1 200 ? 8.178 -27.503 37.207 1.00 47.69 200 SER A C 1
ATOM 1622 O O . SER A 1 200 ? 8.310 -27.049 36.071 1.00 47.69 200 SER A O 1
ATOM 1624 N N . ARG A 1 201 ? 9.195 -27.650 38.059 1.00 55.69 201 ARG A N 1
ATOM 1625 C CA . ARG A 1 201 ? 10.583 -27.825 37.653 1.00 55.69 201 ARG A CA 1
ATOM 1626 C C . ARG A 1 201 ? 10.629 -29.042 36.741 1.00 55.69 201 ARG A C 1
ATOM 1628 O O . ARG A 1 201 ? 10.412 -30.136 37.234 1.00 55.69 201 ARG A O 1
ATOM 1635 N N . ASN A 1 202 ? 11.028 -28.863 35.489 1.00 51.38 202 ASN A N 1
ATOM 1636 C CA . ASN A 1 202 ? 11.817 -29.872 34.797 1.00 51.38 202 ASN A CA 1
ATOM 1637 C C . ASN A 1 202 ? 12.878 -29.177 33.951 1.00 51.38 202 ASN A C 1
ATOM 1639 O O . ASN A 1 202 ? 12.622 -28.568 32.917 1.00 51.38 202 ASN A O 1
ATOM 1643 N N . ARG A 1 203 ? 14.098 -29.257 34.482 1.00 53.31 203 ARG A N 1
ATOM 1644 C CA . ARG A 1 203 ? 15.348 -29.010 33.781 1.00 53.31 203 ARG A CA 1
ATOM 1645 C C . ARG A 1 203 ? 15.430 -29.964 32.590 1.00 53.31 203 ARG A C 1
ATOM 1647 O O . ARG A 1 203 ? 15.208 -31.160 32.742 1.00 53.31 203 ARG A O 1
ATOM 1654 N N . SER A 1 204 ? 15.856 -29.461 31.444 1.00 55.88 204 SER A N 1
ATOM 1655 C CA . SER A 1 204 ? 16.590 -30.265 30.469 1.00 55.88 204 SER A CA 1
ATOM 1656 C C . SER A 1 204 ? 17.765 -29.429 29.967 1.00 55.88 204 SER A C 1
ATOM 1658 O O . SER A 1 204 ? 17.547 -28.332 29.451 1.00 55.88 204 SER A O 1
ATOM 1660 N N . PRO A 1 205 ? 19.009 -29.877 30.203 1.00 57.94 205 PRO A N 1
ATOM 1661 C CA . PRO A 1 205 ? 20.203 -29.158 29.809 1.00 57.94 205 PRO A CA 1
ATOM 1662 C C . PRO A 1 205 ? 20.604 -29.535 28.382 1.00 57.94 205 PRO A C 1
ATOM 1664 O O . PRO A 1 205 ? 20.638 -30.708 28.027 1.00 57.94 205 PRO A O 1
ATOM 1667 N N . GLY A 1 206 ? 21.013 -28.525 27.618 1.00 47.62 206 GLY A N 1
ATOM 1668 C CA . GLY A 1 206 ? 21.972 -28.687 26.534 1.00 47.62 206 GLY A CA 1
ATOM 1669 C C . GLY A 1 206 ? 21.419 -29.233 25.220 1.00 47.62 206 GLY A C 1
ATOM 1670 O O . GLY A 1 206 ? 20.987 -30.375 25.114 1.00 47.62 206 GLY A O 1
ATOM 1671 N N . LYS A 1 207 ? 21.618 -28.450 24.162 1.00 56.62 207 LYS A N 1
ATOM 1672 C CA . LYS A 1 207 ? 22.536 -28.848 23.091 1.00 56.62 207 LYS A CA 1
ATOM 1673 C C . LYS A 1 207 ? 22.905 -27.629 22.255 1.00 56.62 207 LYS A C 1
ATOM 1675 O O . LYS A 1 207 ? 22.057 -26.914 21.737 1.00 56.62 207 LYS A O 1
ATOM 1680 N N . HIS A 1 208 ? 24.212 -27.416 22.194 1.00 53.06 208 HIS A N 1
ATOM 1681 C CA . HIS A 1 208 ? 24.908 -26.528 21.285 1.00 53.06 208 HIS A CA 1
ATOM 1682 C C . HIS A 1 208 ? 24.381 -26.678 19.856 1.00 53.06 208 HIS A C 1
ATOM 1684 O O . HIS A 1 208 ? 24.364 -27.790 19.333 1.00 53.06 208 HIS A O 1
ATOM 1690 N N . PHE A 1 209 ? 24.075 -25.563 19.196 1.00 48.75 209 PHE A N 1
ATOM 1691 C CA . PHE A 1 209 ? 24.247 -25.484 17.753 1.00 48.75 209 PHE A CA 1
ATOM 1692 C C . PHE A 1 209 ? 25.256 -24.392 17.436 1.00 48.75 209 PHE A C 1
ATOM 1694 O O . PHE A 1 209 ? 25.109 -23.228 17.799 1.00 48.75 209 PHE A O 1
ATOM 1701 N N . ARG A 1 210 ? 26.346 -24.874 16.842 1.00 54.12 210 ARG A N 1
ATOM 1702 C CA . ARG A 1 210 ? 27.510 -24.149 16.362 1.00 54.12 210 ARG A CA 1
ATOM 1703 C C . ARG A 1 210 ? 27.099 -23.041 15.399 1.00 54.12 210 ARG A C 1
ATOM 1705 O O . ARG A 1 210 ? 26.396 -23.301 14.426 1.00 54.12 210 ARG A O 1
ATOM 1712 N N . SER A 1 211 ? 27.662 -21.861 15.604 1.00 55.00 211 SER A N 1
ATOM 1713 C CA . SER A 1 211 ? 27.920 -20.908 14.529 1.00 55.00 211 SER A CA 1
ATOM 1714 C C . SER A 1 211 ? 28.942 -21.505 13.553 1.00 55.00 211 SER A C 1
ATOM 1716 O O . SER A 1 211 ? 29.971 -22.010 14.011 1.00 55.00 211 SER A O 1
ATOM 1718 N N . PRO A 1 212 ? 28.750 -21.400 12.232 1.00 64.38 212 PRO A N 1
ATOM 1719 C CA . PRO A 1 212 ? 29.859 -21.356 11.300 1.00 64.38 212 PRO A CA 1
ATOM 1720 C C . PRO A 1 212 ? 30.259 -19.893 11.083 1.00 64.38 212 PRO A C 1
ATOM 1722 O O . PRO A 1 212 ? 29.570 -19.130 10.410 1.00 64.38 212 PRO A O 1
ATOM 1725 N N . ALA A 1 213 ? 31.384 -19.515 11.686 1.00 54.72 213 ALA A N 1
ATOM 1726 C CA . ALA A 1 213 ? 32.291 -18.531 11.112 1.00 54.72 213 ALA A CA 1
ATOM 1727 C C . ALA A 1 213 ? 33.287 -19.301 10.232 1.00 54.72 213 ALA A C 1
ATOM 1729 O O . ALA A 1 213 ? 33.850 -20.286 10.700 1.00 54.72 213 ALA A O 1
ATOM 1730 N N . THR A 1 214 ? 33.423 -18.904 8.970 1.00 53.75 214 THR A N 1
ATOM 1731 C CA . THR A 1 214 ? 34.426 -19.275 7.938 1.00 53.75 214 THR A CA 1
ATOM 1732 C C . THR A 1 214 ? 33.845 -18.703 6.635 1.00 53.75 214 THR A C 1
ATOM 1734 O O . THR A 1 214 ? 32.641 -18.801 6.434 1.00 53.75 214 THR A O 1
ATOM 1737 N N . GLU A 1 215 ? 34.496 -18.003 5.714 1.00 54.00 215 GLU A N 1
ATOM 1738 C CA . GLU A 1 215 ? 35.869 -17.641 5.344 1.00 54.00 215 GLU A CA 1
ATOM 1739 C C . GLU A 1 215 ? 35.695 -16.354 4.489 1.00 54.00 215 GLU A C 1
ATOM 1741 O O . GLU A 1 215 ? 34.683 -16.186 3.816 1.00 54.00 215 GLU A O 1
ATOM 1746 N N . GLY A 1 216 ? 36.572 -15.352 4.488 1.00 52.56 216 GLY A N 1
ATOM 1747 C CA . GLY A 1 216 ? 37.987 -15.525 4.194 1.00 52.56 216 GLY A CA 1
ATOM 1748 C C . GLY A 1 216 ? 38.224 -15.815 2.705 1.00 52.56 216 GLY A C 1
ATOM 1749 O O . GLY A 1 216 ? 38.821 -16.833 2.383 1.00 52.56 216 GLY A O 1
ATOM 1750 N N . ARG A 1 217 ? 37.763 -14.957 1.783 1.00 49.75 217 ARG A N 1
ATOM 1751 C CA . ARG A 1 217 ? 38.266 -14.953 0.397 1.00 49.75 217 ARG A CA 1
ATOM 1752 C C . ARG A 1 217 ? 38.720 -13.557 -0.005 1.00 49.75 217 ARG A C 1
ATOM 1754 O O . ARG A 1 217 ? 37.975 -12.768 -0.578 1.00 49.75 217 ARG A O 1
ATOM 1761 N N . GLU A 1 218 ? 39.980 -13.288 0.315 1.00 55.69 218 GLU A N 1
ATOM 1762 C CA . GLU A 1 218 ? 40.822 -12.418 -0.494 1.00 55.69 218 GLU A CA 1
ATOM 1763 C C . GLU A 1 218 ? 40.825 -12.956 -1.932 1.00 55.69 218 GLU A C 1
ATOM 1765 O O . GLU A 1 218 ? 41.177 -14.110 -2.167 1.00 55.69 218 GLU A O 1
ATOM 1770 N N . TYR A 1 219 ? 40.448 -12.123 -2.898 1.00 59.09 219 TYR A N 1
ATOM 1771 C CA . TYR A 1 219 ? 40.901 -12.281 -4.276 1.00 59.09 219 TYR A CA 1
ATOM 1772 C C . TYR A 1 219 ? 41.836 -11.114 -4.577 1.00 59.09 219 TYR A C 1
ATOM 1774 O O . TYR A 1 219 ? 41.427 -10.038 -5.009 1.00 59.09 219 TYR A O 1
ATOM 1782 N N . ARG A 1 220 ? 43.118 -11.347 -4.287 1.00 58.03 220 ARG A N 1
ATOM 1783 C CA . ARG A 1 220 ? 44.208 -10.807 -5.094 1.00 58.03 220 ARG A CA 1
ATOM 1784 C C . ARG A 1 220 ? 44.217 -11.580 -6.402 1.00 58.03 220 ARG A C 1
ATOM 1786 O O . ARG A 1 220 ? 44.342 -12.795 -6.368 1.00 58.03 220 ARG A O 1
ATOM 1793 N N . ASP A 1 221 ? 44.155 -10.865 -7.509 1.00 58.91 221 ASP A N 1
ATOM 1794 C CA . ASP A 1 221 ? 44.945 -11.115 -8.714 1.00 58.91 221 ASP A CA 1
ATOM 1795 C C . ASP A 1 221 ? 44.576 -10.024 -9.725 1.00 58.91 221 ASP A C 1
ATOM 1797 O O . ASP A 1 221 ? 43.431 -9.591 -9.780 1.00 58.91 221 ASP A O 1
ATOM 1801 N N . ARG A 1 222 ? 45.435 -9.538 -10.607 1.00 58.34 222 ARG A N 1
ATOM 1802 C CA . ARG A 1 222 ? 46.891 -9.384 -10.712 1.00 58.34 222 ARG A CA 1
ATOM 1803 C C . ARG A 1 222 ? 47.028 -8.597 -12.020 1.00 58.34 222 ARG A C 1
ATOM 1805 O O . ARG A 1 222 ? 46.275 -8.850 -12.957 1.00 58.34 222 ARG A O 1
ATOM 1812 N N . CYS A 1 223 ? 47.942 -7.640 -12.076 1.00 57.12 223 CYS A N 1
ATOM 1813 C CA . CYS A 1 223 ? 48.262 -6.900 -13.291 1.00 57.12 223 CYS A CA 1
ATOM 1814 C C . CYS A 1 223 ? 48.609 -7.838 -14.459 1.00 57.12 223 CYS A C 1
ATOM 1816 O O . CYS A 1 223 ? 49.412 -8.756 -14.268 1.00 57.12 223 CYS A O 1
ATOM 1818 N N . GLN A 1 224 ? 48.087 -7.530 -15.647 1.00 57.22 224 GLN A N 1
ATOM 1819 C CA . GLN A 1 224 ? 48.832 -7.513 -16.910 1.00 57.22 224 GLN A CA 1
ATOM 1820 C C . GLN A 1 224 ? 48.376 -6.297 -17.710 1.00 57.22 224 GLN A C 1
ATOM 1822 O O . GLN A 1 224 ? 47.150 -6.040 -17.713 1.00 57.22 224 GLN A O 1
#